Protein AF-A0A960T256-F1 (afdb_monomer_lite)

pLDDT: mean 81.36, std 14.69, range [34.12, 97.5]

Secondary structure (DSSP, 8-state):
---EEEEEEE-SS--SS---EEEEEEETTEEEEEEE-TT-SSPEEEEEE---GGG-TTS---EEEEEETTTTEEEEEETTEEEEEEE--SSSPP---EEEEEE-PPTT--------------THHHHHHH-----TTSEEEEETT--EEEEEEEEEEE-SSSEEEEEEETT-SSPEEEEGGGEEEEEPPPPTT--S------EEEEETTS-EEEESEEEEETTEEEEEETTTEEEEEEGGGEEEEEE---TT-S-------

Radius of gyration: 23.96 Å; chains: 1; bounding box: 62×39×72 Å

Structure (mmCIF, N/CA/C/O backbone):
data_AF-A0A960T256-F1
#
_entry.id   AF-A0A960T256-F1
#
loop_
_atom_site.group_PDB
_atom_site.id
_atom_site.type_symbol
_atom_site.label_atom_id
_atom_site.label_alt_id
_atom_site.label_comp_id
_atom_site.label_asym_id
_atom_site.label_entity_id
_atom_site.label_seq_id
_atom_site.pdbx_PDB_ins_code
_atom_site.Cartn_x
_atom_site.Cartn_y
_atom_site.Cartn_z
_atom_site.occupancy
_atom_site.B_iso_or_equiv
_atom_site.auth_seq_id
_atom_site.auth_comp_id
_atom_site.auth_asym_id
_atom_site.auth_atom_id
_atom_site.pdbx_PDB_model_num
ATOM 1 N N . LEU A 1 1 ? 27.277 0.380 -6.406 1.00 75.00 1 LEU A N 1
ATOM 2 C CA . LEU A 1 1 ? 26.051 1.207 -6.528 1.00 75.00 1 LEU A CA 1
ATOM 3 C C . LEU A 1 1 ? 24.930 0.303 -6.996 1.00 75.00 1 LEU A C 1
ATOM 5 O O . LEU A 1 1 ? 25.234 -0.585 -7.793 1.00 75.00 1 LEU A O 1
ATOM 9 N N . PRO A 1 2 ? 23.705 0.482 -6.487 1.00 81.69 2 PRO A N 1
ATOM 10 C CA . PRO A 1 2 ? 22.619 -0.409 -6.829 1.00 81.69 2 PRO A CA 1
ATOM 11 C C . PRO A 1 2 ? 22.271 -0.291 -8.310 1.00 81.69 2 PRO A C 1
ATOM 13 O O . PRO A 1 2 ? 22.443 0.759 -8.935 1.00 81.69 2 PRO A O 1
ATOM 16 N N . ASN A 1 3 ? 21.822 -1.407 -8.856 1.00 89.06 3 ASN A N 1
ATOM 17 C CA . ASN A 1 3 ? 21.181 -1.493 -10.154 1.00 89.06 3 ASN A CA 1
ATOM 18 C C . ASN A 1 3 ? 20.236 -2.682 -10.061 1.00 89.06 3 ASN A C 1
ATOM 20 O O . ASN A 1 3 ? 20.647 -3.835 -10.244 1.00 89.06 3 ASN A O 1
ATOM 24 N N . VAL A 1 4 ? 19.014 -2.376 -9.647 1.00 92.12 4 VAL A N 1
ATOM 25 C CA . VAL A 1 4 ? 17.950 -3.344 -9.407 1.00 92.12 4 VAL A CA 1
ATOM 26 C C . VAL A 1 4 ? 16.793 -3.012 -10.327 1.00 92.12 4 VAL A C 1
ATOM 28 O O . VAL A 1 4 ? 16.424 -1.846 -10.494 1.00 92.12 4 VAL A O 1
ATOM 31 N N . ARG A 1 5 ? 16.218 -4.055 -10.911 1.00 94.12 5 ARG A N 1
ATOM 32 C CA . ARG A 1 5 ? 14.967 -4.007 -11.652 1.00 94.12 5 ARG A CA 1
ATOM 33 C C . ARG A 1 5 ? 14.013 -5.032 -11.071 1.00 94.12 5 ARG A C 1
ATOM 35 O O . ARG A 1 5 ? 14.374 -6.192 -10.880 1.00 94.12 5 ARG A O 1
ATOM 42 N N . VAL A 1 6 ? 12.800 -4.584 -10.794 1.00 95.25 6 VAL A N 1
ATOM 43 C CA . VAL A 1 6 ? 11.707 -5.403 -10.289 1.00 95.25 6 VAL A CA 1
ATOM 44 C C . VAL A 1 6 ? 10.568 -5.287 -11.284 1.00 95.25 6 VAL A C 1
ATOM 46 O O . VAL A 1 6 ? 9.944 -4.231 -11.387 1.00 95.25 6 VAL A O 1
ATOM 49 N N . TRP A 1 7 ? 10.290 -6.361 -12.014 1.00 94.44 7 TRP A N 1
ATOM 50 C CA . TRP A 1 7 ? 9.047 -6.461 -12.769 1.00 94.44 7 TRP A CA 1
ATOM 51 C C . TRP A 1 7 ? 7.978 -7.091 -11.902 1.00 94.44 7 TRP A C 1
ATOM 53 O O . TRP A 1 7 ? 8.239 -8.082 -11.223 1.00 94.44 7 TRP A O 1
ATOM 63 N N . PHE A 1 8 ? 6.773 -6.546 -11.955 1.00 94.88 8 PHE A N 1
ATOM 64 C CA . PHE A 1 8 ? 5.628 -7.056 -11.214 1.00 94.88 8 PHE A CA 1
ATOM 65 C C . PHE A 1 8 ? 4.359 -6.963 -12.054 1.00 94.88 8 PHE A C 1
ATOM 67 O O . PHE A 1 8 ? 4.305 -6.261 -13.067 1.00 94.88 8 PHE A O 1
ATOM 74 N N . ALA A 1 9 ? 3.358 -7.740 -11.642 1.00 93.19 9 ALA A N 1
ATOM 75 C CA . ALA A 1 9 ? 2.198 -8.067 -12.461 1.00 93.19 9 ALA A CA 1
ATOM 76 C C . ALA A 1 9 ? 2.572 -8.683 -13.829 1.00 93.19 9 ALA A C 1
ATOM 78 O O . ALA A 1 9 ? 1.847 -8.518 -14.806 1.00 93.19 9 ALA A O 1
ATOM 79 N N . ASP A 1 10 ? 3.700 -9.403 -13.899 1.00 89.56 10 ASP A N 1
ATOM 80 C CA . ASP A 1 10 ? 4.191 -10.030 -15.129 1.00 89.56 10 ASP A CA 1
ATOM 81 C C . ASP A 1 10 ? 3.465 -11.357 -15.410 1.00 89.56 10 ASP A C 1
ATOM 83 O O . ASP A 1 10 ? 2.946 -12.031 -14.510 1.00 89.56 10 ASP A O 1
ATOM 87 N N . SER A 1 11 ? 3.426 -11.743 -16.681 1.00 82.50 11 SER A N 1
ATOM 88 C CA . SER A 1 11 ? 2.915 -13.032 -17.137 1.00 82.50 11 SER A CA 1
ATOM 89 C C . SER A 1 11 ? 3.986 -14.125 -17.027 1.00 82.50 11 SER A C 1
ATOM 91 O O . SER A 1 11 ? 5.194 -13.885 -17.140 1.00 82.50 11 SER A O 1
ATOM 93 N N . ARG A 1 12 ? 3.537 -15.364 -16.791 1.00 72.75 12 ARG A N 1
ATOM 94 C CA . ARG A 1 12 ? 4.418 -16.536 -16.658 1.00 72.75 12 ARG A CA 1
ATOM 95 C C . ARG A 1 12 ? 4.973 -17.012 -18.003 1.00 72.75 12 ARG A C 1
ATOM 97 O O . ARG A 1 12 ? 6.030 -17.639 -18.026 1.00 72.75 12 ARG A O 1
ATOM 104 N N . ASP A 1 13 ? 4.295 -16.690 -19.101 1.00 67.44 13 ASP A N 1
ATOM 105 C CA . ASP A 1 13 ? 4.634 -17.196 -20.426 1.00 67.44 13 ASP A CA 1
ATOM 106 C C . ASP A 1 13 ? 5.892 -16.512 -20.978 1.00 67.44 13 ASP A C 1
ATOM 108 O O . ASP A 1 13 ? 6.046 -15.291 -20.965 1.00 67.44 13 ASP A O 1
ATOM 112 N N . GLY A 1 14 ? 6.865 -17.325 -21.387 1.00 51.66 14 GLY A N 1
ATOM 113 C CA . GLY A 1 14 ? 8.203 -16.921 -21.817 1.00 51.66 14 GLY A CA 1
ATOM 114 C C . GLY A 1 14 ? 8.267 -16.496 -23.286 1.00 51.66 14 GLY A C 1
ATOM 115 O O . GLY A 1 14 ? 8.716 -17.283 -24.107 1.00 51.66 14 GLY A O 1
ATOM 116 N N . GLY A 1 15 ? 7.845 -15.275 -23.622 1.00 55.09 15 GLY A N 1
ATOM 117 C CA . GLY A 1 15 ? 8.163 -14.603 -24.896 1.00 55.09 15 GLY A CA 1
ATOM 118 C C . GLY A 1 15 ? 8.727 -13.196 -24.657 1.00 55.09 15 GLY A C 1
ATOM 119 O O . GLY A 1 15 ? 8.355 -12.568 -23.662 1.00 55.09 15 GLY A O 1
ATOM 120 N N . ASP A 1 16 ? 9.656 -12.738 -25.501 1.00 55.38 16 ASP A N 1
ATOM 121 C CA . ASP A 1 16 ? 10.608 -11.658 -25.168 1.00 55.38 16 ASP A CA 1
ATOM 122 C C . ASP A 1 16 ? 10.202 -10.229 -25.583 1.00 55.38 16 ASP A C 1
ATOM 124 O O . ASP A 1 16 ? 10.841 -9.287 -25.145 1.00 55.38 16 ASP A O 1
ATOM 128 N N . GLU A 1 17 ? 9.150 -9.988 -26.375 1.00 57.88 17 GLU A N 1
ATOM 129 C CA . GLU A 1 17 ? 9.054 -8.658 -27.029 1.00 57.88 17 GLU A CA 1
ATOM 130 C C . GLU A 1 17 ? 7.795 -7.826 -26.764 1.00 57.88 17 GLU A C 1
ATOM 132 O O . GLU A 1 17 ? 7.725 -6.675 -27.192 1.00 57.88 17 GLU A O 1
ATOM 137 N N . SER A 1 18 ? 6.821 -8.319 -25.998 1.00 65.38 18 SER A N 1
ATOM 138 C CA . SER A 1 18 ? 5.697 -7.468 -25.591 1.00 65.38 18 SER A CA 1
ATOM 139 C C . SER A 1 18 ? 4.892 -8.067 -24.455 1.00 65.38 18 SER A C 1
ATOM 141 O O . SER A 1 18 ? 4.282 -9.124 -24.606 1.00 65.38 18 SER A O 1
ATOM 143 N N . ARG A 1 19 ? 4.906 -7.406 -23.296 1.00 80.75 19 ARG A N 1
ATOM 144 C CA . ARG A 1 19 ? 4.188 -7.858 -22.103 1.00 80.75 19 ARG A CA 1
ATOM 145 C C . ARG A 1 19 ? 3.550 -6.688 -21.404 1.00 80.75 19 ARG A C 1
ATOM 147 O O . ARG A 1 19 ? 4.176 -5.644 -21.280 1.00 80.75 19 ARG A O 1
ATOM 154 N N . ASP A 1 20 ? 2.358 -6.919 -20.877 1.00 89.62 20 ASP A N 1
ATOM 155 C CA . ASP A 1 20 ? 1.730 -6.003 -19.945 1.00 89.62 20 ASP A CA 1
ATOM 156 C C . ASP A 1 20 ? 2.232 -6.270 -18.533 1.00 89.62 20 ASP A C 1
ATOM 158 O O . ASP A 1 20 ? 1.900 -7.290 -17.929 1.00 89.62 20 ASP A O 1
ATOM 162 N N . ARG A 1 21 ? 3.080 -5.368 -18.037 1.00 93.62 21 ARG A N 1
ATOM 163 C CA . ARG A 1 21 ? 3.678 -5.430 -16.701 1.00 93.62 21 ARG A CA 1
ATOM 164 C C . ARG A 1 21 ? 4.173 -4.060 -16.256 1.00 93.62 21 ARG A C 1
ATOM 166 O O . ARG A 1 21 ? 4.305 -3.131 -17.056 1.00 93.62 21 ARG A O 1
ATOM 173 N N . TYR A 1 22 ? 4.509 -3.964 -14.981 1.00 96.00 22 TYR A N 1
ATOM 174 C CA . TYR A 1 22 ? 5.195 -2.806 -14.430 1.00 96.00 22 TYR A CA 1
ATOM 175 C C . TYR A 1 22 ? 6.667 -3.110 -14.195 1.00 96.00 22 TYR A C 1
ATOM 177 O O . TYR A 1 22 ? 7.045 -4.265 -13.994 1.00 96.00 22 TYR A O 1
ATOM 185 N N . LEU A 1 23 ? 7.484 -2.062 -14.197 1.00 95.50 23 LEU A N 1
ATOM 186 C CA . LEU A 1 23 ? 8.903 -2.110 -13.877 1.00 95.50 23 LEU A CA 1
ATOM 187 C C . LEU A 1 23 ? 9.230 -1.013 -12.867 1.00 95.50 23 LEU A C 1
ATOM 189 O O . LEU A 1 23 ? 9.102 0.167 -13.184 1.00 95.50 23 LEU A O 1
ATOM 193 N N . LEU A 1 24 ? 9.719 -1.402 -11.693 1.00 97.12 24 LEU A N 1
ATOM 194 C CA . LEU A 1 24 ? 10.438 -0.511 -10.791 1.00 97.12 24 LEU A CA 1
ATOM 195 C C . LEU A 1 24 ? 11.943 -0.674 -11.026 1.00 97.12 24 LEU A C 1
ATOM 197 O O . LEU A 1 24 ? 12.487 -1.770 -10.888 1.00 97.12 24 LEU A O 1
ATOM 201 N N . GLN A 1 25 ? 12.625 0.411 -11.370 1.00 95.69 25 GLN A N 1
ATOM 202 C CA . GLN A 1 25 ? 14.073 0.446 -11.544 1.00 95.69 25 GLN A CA 1
ATOM 203 C C . GLN A 1 25 ? 14.697 1.364 -10.497 1.00 95.69 25 GLN A C 1
ATOM 205 O O . GLN A 1 25 ? 14.271 2.504 -10.351 1.00 95.69 25 GLN A O 1
ATOM 210 N N . PHE A 1 26 ? 15.750 0.897 -9.828 1.00 94.62 26 PHE A N 1
ATOM 211 C CA . PHE A 1 26 ? 16.530 1.697 -8.887 1.00 94.62 26 PHE A CA 1
ATOM 212 C C . PHE A 1 26 ? 18.018 1.613 -9.215 1.00 94.62 26 PHE A C 1
ATOM 214 O O . PHE A 1 26 ? 18.605 0.527 -9.268 1.00 94.62 26 PHE A O 1
ATOM 221 N N . ASN A 1 27 ? 18.632 2.766 -9.478 1.00 92.38 27 ASN A N 1
ATOM 222 C CA . ASN A 1 27 ? 20.043 2.858 -9.828 1.00 92.38 27 ASN A CA 1
ATOM 223 C C . ASN A 1 27 ? 20.664 4.195 -9.382 1.00 92.38 27 ASN A C 1
ATOM 225 O O . ASN A 1 27 ? 20.080 4.949 -8.611 1.00 92.38 27 ASN A O 1
ATOM 229 N N . ARG A 1 28 ? 21.876 4.505 -9.863 1.00 90.38 28 ARG A N 1
ATOM 230 C CA . ARG A 1 28 ? 22.587 5.754 -9.531 1.00 90.38 28 ARG A CA 1
ATOM 231 C C . ARG A 1 28 ? 21.791 7.030 -9.849 1.00 90.38 28 ARG A C 1
ATOM 233 O O . ARG A 1 28 ? 21.998 8.026 -9.170 1.00 90.38 28 ARG A O 1
ATOM 240 N N . ALA A 1 29 ? 20.954 7.017 -10.884 1.00 91.19 29 ALA A N 1
ATOM 241 C CA . ALA A 1 29 ? 20.176 8.175 -11.319 1.00 91.19 29 ALA A CA 1
ATOM 242 C C . ALA A 1 29 ? 18.903 8.398 -10.490 1.00 91.19 29 ALA A C 1
ATOM 244 O O . ALA A 1 29 ? 18.307 9.463 -10.592 1.00 91.19 29 ALA A O 1
ATOM 245 N N . GLY A 1 30 ? 18.497 7.421 -9.681 1.00 93.75 30 GLY A N 1
ATOM 246 C CA . GLY A 1 30 ? 17.293 7.505 -8.873 1.00 93.75 30 GLY A CA 1
ATOM 247 C C . GLY A 1 30 ? 16.415 6.270 -9.013 1.00 93.75 30 GLY A C 1
ATOM 248 O O . GLY A 1 30 ? 16.891 5.184 -9.374 1.00 93.75 30 GLY A O 1
ATOM 249 N N . MET A 1 31 ? 15.125 6.461 -8.747 1.00 95.88 31 MET A N 1
ATOM 250 C CA . MET A 1 31 ? 14.103 5.430 -8.857 1.00 95.88 31 MET A CA 1
ATOM 251 C C . MET A 1 31 ? 13.075 5.807 -9.922 1.00 95.88 31 MET A C 1
ATOM 253 O O . MET A 1 31 ? 12.675 6.962 -10.039 1.00 95.88 31 MET A O 1
ATOM 257 N N . GLU A 1 32 ? 12.646 4.831 -10.711 1.00 97.12 32 GLU A N 1
ATOM 258 C CA . GLU A 1 32 ? 11.700 5.043 -11.800 1.00 97.12 32 GLU A CA 1
ATOM 259 C C . GLU A 1 32 ? 10.694 3.896 -11.860 1.00 97.12 32 GLU A C 1
ATOM 261 O O . GLU A 1 32 ? 11.082 2.726 -11.855 1.00 97.12 32 GLU A O 1
ATOM 266 N N . LEU A 1 33 ? 9.410 4.237 -11.940 1.00 97.50 33 LEU A N 1
ATOM 267 C CA . LEU A 1 33 ? 8.310 3.309 -12.159 1.00 97.50 33 LEU A CA 1
ATOM 268 C C . LEU A 1 33 ? 7.815 3.454 -13.598 1.00 97.50 33 LEU A C 1
ATOM 270 O O . LEU A 1 33 ? 7.531 4.562 -14.054 1.00 97.50 33 LEU A O 1
ATOM 274 N N . LYS A 1 34 ? 7.699 2.335 -14.313 1.00 96.00 34 LYS A N 1
ATOM 275 C CA . LYS A 1 34 ? 7.304 2.288 -15.724 1.00 96.00 34 LYS A CA 1
ATOM 276 C C . LYS A 1 34 ? 6.216 1.265 -15.978 1.00 96.00 34 LYS A C 1
ATOM 278 O O . LYS A 1 34 ? 6.151 0.231 -15.315 1.00 96.00 34 LYS A O 1
ATOM 283 N N . ARG A 1 35 ? 5.443 1.528 -17.023 1.00 94.38 35 ARG A N 1
ATOM 284 C CA . ARG A 1 35 ? 4.512 0.611 -17.666 1.00 94.38 35 ARG A CA 1
ATOM 285 C C . ARG A 1 35 ? 5.133 0.079 -18.951 1.00 94.38 35 ARG A C 1
ATOM 287 O O . ARG A 1 35 ? 5.396 0.843 -19.874 1.00 94.38 35 ARG A O 1
ATOM 294 N N . GLU A 1 36 ? 5.356 -1.225 -19.032 1.00 92.00 36 GLU A N 1
ATOM 295 C CA . GLU A 1 36 ? 5.668 -1.904 -20.295 1.00 92.00 36 GLU A CA 1
ATOM 296 C C . GLU A 1 36 ? 4.378 -2.506 -20.819 1.00 92.00 36 GLU A C 1
ATOM 298 O O . GLU A 1 36 ? 3.720 -3.182 -20.038 1.00 92.00 36 GLU A O 1
ATOM 303 N N . SER A 1 37 ? 4.002 -2.249 -22.074 1.00 87.25 37 SER A N 1
ATOM 304 C CA . SER A 1 37 ? 2.759 -2.746 -22.677 1.00 87.25 37 SER A CA 1
ATOM 305 C C . SER A 1 37 ? 3.037 -3.586 -23.912 1.00 87.25 37 SER A C 1
ATOM 307 O O . SER A 1 37 ? 4.016 -3.350 -24.618 1.00 87.25 37 SER A O 1
ATOM 309 N N . SER A 1 38 ? 2.149 -4.546 -24.170 1.00 80.75 38 SER A N 1
ATOM 310 C CA . SER A 1 38 ? 2.217 -5.408 -25.345 1.00 80.75 38 SER A CA 1
ATOM 311 C C . SER A 1 38 ? 1.871 -4.709 -26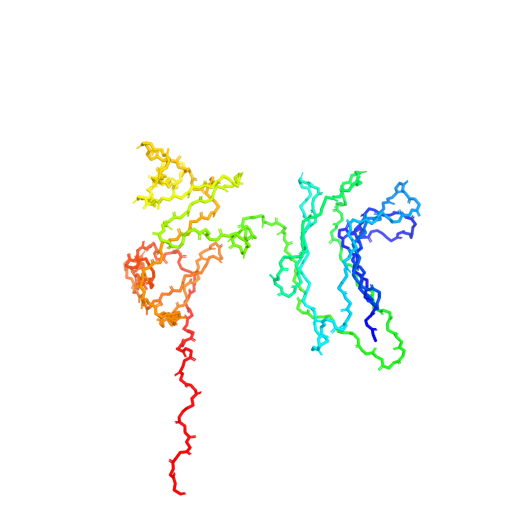.672 1.00 80.75 38 SER A C 1
ATOM 313 O O . SER A 1 38 ? 2.184 -5.217 -27.747 1.00 80.75 38 SER A O 1
ATOM 315 N N . GLU A 1 39 ? 1.247 -3.531 -26.618 1.00 74.69 39 GLU A N 1
ATOM 316 C CA . GLU A 1 39 ? 0.846 -2.764 -27.807 1.00 74.69 39 GLU A CA 1
ATOM 317 C C . GLU A 1 39 ? 1.804 -1.595 -28.115 1.00 74.69 39 GLU A C 1
ATOM 319 O O . GLU A 1 39 ? 1.668 -0.910 -29.132 1.00 74.69 39 GLU A O 1
ATOM 324 N N . GLY A 1 40 ? 2.802 -1.361 -27.254 1.00 68.00 40 GLY A N 1
ATOM 325 C CA . GLY A 1 40 ? 3.713 -0.217 -27.317 1.00 68.00 40 GLY A CA 1
ATOM 326 C C . GLY A 1 40 ? 5.171 -0.607 -27.561 1.00 68.00 40 GLY A C 1
ATOM 327 O O . GLY A 1 40 ? 5.658 -1.620 -27.075 1.00 68.00 40 GLY A O 1
ATOM 328 N N . ARG A 1 41 ? 5.917 0.240 -28.284 1.00 67.50 41 ARG A N 1
ATOM 329 C CA . ARG A 1 41 ? 7.358 0.018 -28.537 1.00 67.50 41 ARG A CA 1
ATOM 330 C C . ARG A 1 41 ? 8.269 0.411 -27.376 1.00 67.50 41 ARG A C 1
ATOM 332 O O . ARG A 1 41 ? 9.418 -0.023 -27.341 1.00 67.50 41 ARG A O 1
ATOM 339 N N . HIS A 1 42 ? 7.800 1.265 -26.468 1.00 81.19 42 HIS A N 1
ATOM 340 C CA . HIS A 1 42 ? 8.620 1.817 -25.394 1.00 81.19 42 HIS A CA 1
ATOM 341 C C . HIS A 1 42 ? 7.881 1.785 -24.056 1.00 81.19 42 HIS A C 1
ATOM 343 O O . HIS A 1 42 ? 6.680 2.060 -24.030 1.00 81.19 42 HIS A O 1
ATOM 349 N N . PRO A 1 43 ? 8.590 1.500 -22.948 1.00 88.38 43 PRO A N 1
ATOM 350 C CA . PRO A 1 43 ? 8.026 1.645 -21.616 1.00 88.38 43 PRO A CA 1
ATOM 351 C C . PRO A 1 43 ? 7.582 3.093 -21.364 1.00 88.38 43 PRO A C 1
ATOM 353 O O . PRO A 1 43 ? 8.346 4.028 -21.612 1.00 88.38 43 PRO A O 1
ATOM 356 N N . VAL A 1 44 ? 6.372 3.272 -20.844 1.00 92.12 44 VAL A N 1
ATOM 357 C CA . VAL A 1 44 ? 5.809 4.573 -20.467 1.00 92.12 44 VAL A CA 1
ATOM 358 C C . VAL A 1 44 ? 6.187 4.870 -19.013 1.00 92.12 44 VAL A C 1
ATOM 360 O O . VAL A 1 44 ? 5.938 4.026 -18.151 1.00 92.12 44 VAL A O 1
ATOM 363 N N . PRO A 1 45 ? 6.801 6.023 -18.694 1.00 93.94 45 PRO A N 1
ATOM 364 C CA . PRO A 1 45 ? 7.080 6.385 -17.309 1.00 93.94 45 PRO A CA 1
ATOM 365 C C . PRO A 1 45 ? 5.772 6.690 -16.570 1.00 93.94 45 PRO A C 1
ATOM 367 O O . PRO A 1 45 ? 4.959 7.480 -17.040 1.00 93.94 45 PRO A O 1
ATOM 370 N N . ILE A 1 46 ? 5.591 6.068 -15.407 1.00 96.12 46 ILE A N 1
ATOM 371 C CA . ILE A 1 46 ? 4.507 6.360 -14.460 1.00 96.12 46 ILE A CA 1
ATOM 372 C C . ILE A 1 46 ? 5.007 7.354 -13.406 1.00 96.12 46 ILE A C 1
ATOM 374 O O . ILE A 1 46 ? 4.323 8.321 -13.085 1.00 96.12 46 ILE A O 1
ATOM 378 N N . ALA A 1 47 ? 6.218 7.137 -12.884 1.00 95.31 47 ALA A N 1
ATOM 379 C CA . ALA A 1 47 ? 6.835 8.024 -11.906 1.00 95.31 47 ALA A CA 1
ATOM 380 C C . ALA A 1 47 ? 8.356 8.055 -12.069 1.00 95.31 47 ALA A C 1
ATOM 382 O O . ALA A 1 47 ? 8.988 7.024 -12.301 1.00 95.31 47 ALA A O 1
ATOM 383 N N . VAL A 1 48 ? 8.943 9.238 -11.893 1.00 95.06 48 VAL A N 1
ATOM 384 C CA . VAL A 1 48 ? 10.392 9.438 -11.786 1.00 95.06 48 VAL A CA 1
ATOM 385 C C . VAL A 1 48 ? 10.648 10.100 -10.443 1.00 95.06 48 VAL A C 1
ATOM 387 O O . VAL A 1 48 ? 10.164 11.201 -10.186 1.00 95.06 48 VAL A O 1
ATOM 390 N N . LEU A 1 49 ? 11.385 9.418 -9.579 1.00 91.75 49 LEU A N 1
ATOM 391 C CA . LEU A 1 49 ? 11.597 9.820 -8.201 1.00 91.75 49 LEU A CA 1
ATOM 392 C C . LEU A 1 49 ? 13.070 10.153 -8.003 1.00 91.75 49 LEU A C 1
ATOM 394 O O . LEU A 1 49 ? 13.957 9.338 -8.285 1.00 91.75 49 LEU A O 1
ATOM 398 N N . ASN A 1 50 ? 13.331 11.337 -7.448 1.00 90.94 50 ASN A N 1
ATOM 399 C CA . ASN A 1 50 ? 14.675 11.819 -7.115 1.00 90.94 50 ASN A CA 1
ATOM 400 C C . ASN A 1 50 ? 15.225 11.128 -5.851 1.00 90.94 50 ASN A C 1
ATOM 402 O O . ASN A 1 50 ? 15.739 11.770 -4.939 1.00 90.94 50 ASN A O 1
ATOM 406 N N . ARG A 1 51 ? 15.078 9.802 -5.780 1.00 90.06 51 ARG A N 1
ATOM 407 C CA . ARG A 1 51 ? 15.543 8.942 -4.697 1.00 90.06 51 ARG A CA 1
ATOM 408 C C . ARG A 1 51 ? 16.844 8.292 -5.115 1.00 90.06 51 ARG A C 1
ATOM 410 O O . ARG A 1 51 ? 16.827 7.223 -5.712 1.00 90.06 51 ARG A O 1
ATOM 417 N N . THR A 1 52 ? 17.966 8.961 -4.879 1.00 92.06 52 THR A N 1
ATOM 418 C CA . THR A 1 52 ? 19.295 8.451 -5.238 1.00 92.06 52 THR A CA 1
ATOM 419 C C . THR A 1 52 ? 19.890 7.590 -4.116 1.00 92.06 52 THR A C 1
ATOM 421 O O . THR A 1 52 ? 19.496 7.723 -2.956 1.00 92.06 52 THR A O 1
ATOM 424 N N . PRO A 1 53 ? 20.839 6.678 -4.415 1.00 89.75 53 PRO A N 1
ATOM 425 C CA . PRO A 1 53 ? 21.374 5.746 -3.416 1.00 89.75 53 PRO A CA 1
ATOM 426 C C . PRO A 1 53 ? 22.032 6.395 -2.192 1.00 89.75 53 PRO A C 1
ATOM 428 O O . PRO A 1 53 ? 22.086 5.780 -1.134 1.00 89.75 53 PRO A O 1
ATOM 431 N N . ASP A 1 54 ? 22.544 7.616 -2.325 1.00 88.12 54 ASP A N 1
ATOM 432 C CA . ASP A 1 54 ? 23.146 8.401 -1.243 1.00 88.12 54 ASP A CA 1
ATOM 433 C C . ASP A 1 54 ? 22.141 8.850 -0.172 1.00 88.12 54 ASP A C 1
ATOM 435 O O . ASP A 1 54 ? 22.550 9.108 0.958 1.00 88.12 54 ASP A O 1
ATOM 439 N N . LEU A 1 55 ? 20.840 8.848 -0.479 1.00 85.00 55 LEU A N 1
ATOM 440 C CA . LEU A 1 55 ? 19.783 9.099 0.505 1.00 85.00 55 LEU A CA 1
ATOM 441 C C . LEU A 1 55 ? 19.557 7.917 1.463 1.00 85.00 55 LEU A C 1
ATOM 443 O O . LEU A 1 55 ? 18.801 8.044 2.422 1.00 85.00 55 LEU A O 1
ATOM 447 N N . TYR A 1 56 ? 20.216 6.778 1.225 1.00 87.25 56 TYR A N 1
ATOM 448 C CA . TYR A 1 56 ? 20.093 5.556 2.019 1.00 87.25 56 TYR A CA 1
ATOM 449 C C . TYR A 1 56 ? 21.461 5.182 2.618 1.00 87.25 56 TYR A C 1
ATOM 451 O O . TYR A 1 56 ? 22.148 4.295 2.099 1.00 87.25 56 TYR A O 1
ATOM 459 N N . PRO A 1 57 ? 21.903 5.860 3.698 1.00 74.81 57 PRO A N 1
ATOM 460 C CA . PRO A 1 57 ? 23.267 5.745 4.229 1.00 74.81 57 PRO A CA 1
ATOM 461 C C . PRO A 1 57 ? 23.606 4.339 4.745 1.00 74.81 57 PRO A C 1
ATOM 463 O O . PRO A 1 57 ? 24.752 3.901 4.634 1.00 74.81 57 PRO A O 1
ATOM 466 N N . GLU A 1 58 ? 22.606 3.597 5.222 1.00 83.69 58 GLU A N 1
ATOM 467 C CA . GLU A 1 58 ? 22.737 2.197 5.649 1.00 83.69 58 GLU A CA 1
ATOM 468 C C . GLU A 1 58 ? 22.824 1.212 4.476 1.00 83.69 58 GLU A C 1
ATOM 470 O O . GLU A 1 58 ? 23.025 0.016 4.675 1.00 83.69 58 GLU A O 1
ATOM 475 N N . ARG A 1 59 ? 22.681 1.702 3.235 1.00 86.75 59 ARG A N 1
ATOM 476 C CA . ARG A 1 59 ? 22.610 0.890 2.008 1.00 86.75 59 ARG A CA 1
ATOM 477 C C . ARG A 1 59 ? 21.490 -0.150 2.052 1.00 86.75 59 ARG A C 1
ATOM 479 O O . ARG A 1 59 ? 21.564 -1.174 1.376 1.00 86.75 59 ARG A O 1
ATOM 486 N N . ARG A 1 60 ? 20.452 0.151 2.829 1.00 89.38 60 ARG A N 1
ATOM 487 C CA . ARG A 1 60 ? 19.226 -0.620 2.962 1.00 89.38 60 ARG A CA 1
ATOM 488 C C . ARG A 1 60 ? 18.059 0.234 2.495 1.00 89.38 60 ARG A C 1
ATOM 490 O O . ARG A 1 60 ? 18.010 1.433 2.759 1.00 89.38 60 ARG A O 1
ATOM 497 N N . LEU A 1 61 ? 17.150 -0.409 1.782 1.00 90.31 61 LEU A N 1
ATOM 498 C CA . LEU A 1 61 ? 15.921 0.186 1.300 1.00 90.31 61 LEU A CA 1
ATOM 499 C C . LEU A 1 61 ? 14.833 -0.877 1.389 1.00 90.31 61 LEU A C 1
ATOM 501 O O . LEU A 1 61 ? 14.960 -1.939 0.781 1.00 90.31 61 LEU A O 1
ATOM 505 N N . GLU A 1 62 ? 13.787 -0.580 2.142 1.00 92.75 62 GLU A N 1
ATOM 506 C CA . GLU A 1 62 ? 12.546 -1.337 2.102 1.00 92.75 62 GLU A CA 1
ATOM 507 C C . GLU A 1 62 ? 11.633 -0.721 1.043 1.00 92.75 62 GLU A C 1
ATOM 509 O O . GLU A 1 62 ? 11.487 0.501 0.970 1.00 92.75 62 GLU A O 1
ATOM 514 N N . VAL A 1 63 ? 11.047 -1.571 0.204 1.00 94.44 63 VAL A N 1
ATOM 515 C CA . VAL A 1 63 ? 10.133 -1.155 -0.858 1.00 94.44 63 VAL A CA 1
ATOM 516 C C . VAL A 1 63 ? 8.851 -1.946 -0.714 1.00 94.44 63 VAL A C 1
ATOM 518 O O . VAL A 1 63 ? 8.863 -3.172 -0.814 1.00 94.44 63 VAL A O 1
ATOM 521 N N . GLU A 1 64 ? 7.743 -1.238 -0.557 1.00 93.88 64 GLU A N 1
ATOM 522 C CA . GLU A 1 64 ? 6.413 -1.825 -0.590 1.00 93.88 64 GLU A CA 1
ATOM 523 C C . GLU A 1 64 ? 5.650 -1.248 -1.794 1.00 93.88 64 GLU A C 1
ATOM 525 O O . GLU A 1 64 ? 5.569 -0.037 -2.003 1.00 93.88 64 GLU A O 1
ATOM 530 N N . ILE A 1 65 ? 5.104 -2.141 -2.622 1.00 94.94 65 ILE A N 1
ATOM 531 C CA . ILE A 1 65 ? 4.371 -1.809 -3.848 1.00 94.94 65 ILE A CA 1
ATOM 532 C C . ILE A 1 65 ? 2.990 -2.447 -3.733 1.00 94.94 65 ILE A C 1
ATOM 534 O O . ILE A 1 65 ? 2.899 -3.649 -3.492 1.00 94.94 65 ILE A O 1
ATOM 538 N N . ALA A 1 66 ? 1.917 -1.679 -3.936 1.00 92.44 66 ALA A N 1
ATOM 539 C CA . ALA A 1 66 ? 0.617 -2.279 -4.241 1.00 92.44 66 ALA A CA 1
ATOM 540 C C . ALA A 1 66 ? 0.068 -1.808 -5.570 1.00 92.44 66 ALA A C 1
ATOM 542 O O . ALA A 1 66 ? 0.226 -0.651 -5.950 1.00 92.44 66 ALA A O 1
ATOM 543 N N . VAL A 1 67 ? -0.639 -2.724 -6.218 1.00 93.50 67 VAL A N 1
ATOM 544 C CA . VAL A 1 67 ? -1.357 -2.486 -7.460 1.00 93.50 67 VAL A CA 1
ATOM 545 C C . VAL A 1 67 ? -2.842 -2.639 -7.180 1.00 93.50 67 VAL A C 1
ATOM 547 O O . VAL A 1 67 ? -3.309 -3.749 -6.913 1.00 93.50 67 VAL A O 1
ATOM 550 N N . ASP A 1 68 ? -3.577 -1.539 -7.292 1.00 91.81 68 ASP A N 1
ATOM 551 C CA . ASP A 1 68 ? -5.029 -1.564 -7.348 1.00 91.81 68 ASP A CA 1
ATOM 552 C C . ASP A 1 68 ? -5.479 -1.628 -8.808 1.00 91.81 68 ASP A C 1
ATOM 554 O O . ASP A 1 68 ? -5.464 -0.647 -9.555 1.00 91.81 68 ASP A O 1
ATOM 558 N N . ARG A 1 69 ? -5.912 -2.818 -9.223 1.00 89.94 69 ARG A N 1
ATOM 559 C CA . ARG A 1 69 ? -6.413 -3.048 -10.581 1.00 89.94 69 ARG A CA 1
ATOM 560 C C . ARG A 1 69 ? -7.811 -2.488 -10.818 1.00 89.94 69 ARG A C 1
ATOM 562 O O . ARG A 1 69 ? -8.183 -2.323 -11.973 1.00 89.94 69 ARG A O 1
ATOM 569 N N . LYS A 1 70 ? -8.595 -2.243 -9.763 1.00 88.19 70 LYS A N 1
ATOM 570 C CA . LYS A 1 70 ? -9.952 -1.699 -9.895 1.00 88.19 70 LYS A CA 1
ATOM 571 C C . LYS A 1 70 ? -9.892 -0.221 -10.253 1.00 88.19 70 LYS A C 1
ATOM 573 O O . LYS A 1 70 ? -10.620 0.219 -11.135 1.00 88.19 70 LYS A O 1
ATOM 578 N N . THR A 1 71 ? -8.998 0.518 -9.597 1.00 86.19 71 THR A N 1
ATOM 579 C CA . THR A 1 71 ? -8.808 1.957 -9.828 1.00 86.19 71 THR A CA 1
ATOM 580 C C . THR A 1 71 ? -7.649 2.278 -10.773 1.00 86.19 71 THR A C 1
ATOM 582 O O . THR A 1 71 ? -7.445 3.442 -11.099 1.00 86.19 71 THR A O 1
ATOM 585 N N . SER A 1 72 ? -6.926 1.263 -11.263 1.00 91.75 72 SER A N 1
ATOM 586 C CA . SER A 1 72 ? -5.751 1.411 -12.140 1.00 91.75 72 SER A CA 1
ATOM 587 C C . SER A 1 72 ? -4.654 2.273 -11.508 1.00 91.75 72 SER A C 1
ATOM 589 O O . SER A 1 72 ? -4.108 3.173 -12.144 1.00 91.75 72 SER A O 1
ATOM 591 N N . ARG A 1 73 ? -4.339 2.016 -10.233 1.00 93.00 73 ARG A N 1
ATOM 592 C CA . ARG A 1 73 ? -3.358 2.787 -9.457 1.00 93.00 73 ARG A CA 1
ATOM 593 C C . ARG A 1 73 ? -2.248 1.914 -8.887 1.00 93.00 73 ARG A C 1
ATOM 595 O O . ARG A 1 73 ? -2.459 0.759 -8.519 1.00 93.00 73 ARG A O 1
ATOM 602 N N . ILE A 1 74 ? -1.057 2.495 -8.781 1.00 95.31 74 ILE A N 1
ATOM 603 C CA . ILE A 1 74 ? 0.097 1.921 -8.097 1.00 95.31 74 ILE A CA 1
ATOM 604 C C . ILE A 1 74 ? 0.445 2.805 -6.910 1.00 95.31 74 ILE A C 1
ATOM 606 O O . ILE A 1 74 ? 0.688 4.000 -7.056 1.00 95.31 74 ILE A O 1
ATOM 610 N N . HIS A 1 75 ? 0.521 2.196 -5.739 1.00 92.69 75 HIS A N 1
ATOM 611 C CA . HIS A 1 75 ? 0.939 2.849 -4.511 1.00 92.69 75 HIS A CA 1
ATOM 612 C C . HIS A 1 75 ? 2.344 2.378 -4.152 1.00 92.69 75 HIS A C 1
ATOM 614 O O . HIS A 1 75 ? 2.586 1.166 -4.084 1.00 92.69 75 HIS A O 1
ATOM 620 N N . LEU A 1 76 ? 3.245 3.322 -3.897 1.00 93.62 76 LEU A N 1
ATOM 621 C CA . LEU A 1 76 ? 4.636 3.050 -3.554 1.00 93.62 76 LEU A CA 1
ATOM 622 C C . LEU A 1 76 ? 4.954 3.596 -2.166 1.00 93.62 76 LEU A C 1
ATOM 624 O O . LEU A 1 76 ? 4.648 4.749 -1.865 1.00 93.62 76 LEU A O 1
ATOM 628 N N . PHE A 1 77 ? 5.617 2.773 -1.364 1.00 91.50 77 PHE A N 1
ATOM 629 C CA . PHE A 1 77 ? 6.140 3.138 -0.057 1.00 91.50 7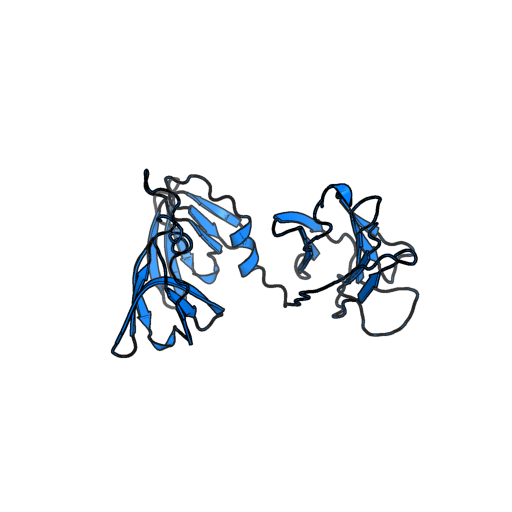7 PHE A CA 1
ATOM 630 C C . PHE A 1 77 ? 7.618 2.779 0.006 1.00 91.50 77 PHE A C 1
ATOM 632 O O . PHE A 1 77 ? 8.034 1.726 -0.491 1.00 91.50 77 PHE A O 1
ATOM 639 N N . LEU A 1 78 ? 8.404 3.654 0.624 1.00 89.06 78 LEU A N 1
ATOM 640 C CA . LEU A 1 78 ? 9.837 3.479 0.822 1.00 89.06 78 LEU A CA 1
ATOM 641 C C . LEU A 1 78 ? 10.125 3.589 2.318 1.00 89.06 78 LEU A C 1
ATOM 643 O O . LEU A 1 78 ? 9.805 4.604 2.927 1.00 89.06 78 LEU A O 1
ATOM 647 N N . ASN A 1 79 ? 10.734 2.558 2.911 1.00 86.81 79 ASN A N 1
ATOM 648 C CA . ASN A 1 79 ? 10.988 2.488 4.359 1.00 86.81 79 ASN A CA 1
ATOM 649 C C . ASN A 1 79 ? 9.727 2.737 5.213 1.00 86.81 79 ASN A C 1
ATOM 651 O O . ASN A 1 79 ? 9.779 3.464 6.201 1.00 86.81 79 ASN A O 1
ATOM 655 N N . GLY A 1 80 ? 8.590 2.168 4.802 1.00 79.19 80 GLY A N 1
ATOM 656 C CA . GLY A 1 80 ? 7.297 2.323 5.476 1.00 79.19 80 GLY A CA 1
ATOM 657 C C . GLY A 1 80 ? 6.559 3.643 5.209 1.00 79.19 80 GLY A C 1
ATOM 658 O O . GLY A 1 80 ? 5.377 3.734 5.532 1.00 79.19 80 GLY A O 1
ATOM 659 N N . GLU A 1 81 ? 7.200 4.632 4.580 1.00 79.44 81 GLU A N 1
ATOM 660 C CA . GLU A 1 81 ? 6.608 5.947 4.302 1.00 79.44 81 GLU A CA 1
ATOM 661 C C . GLU A 1 81 ? 5.997 6.017 2.893 1.00 79.44 81 GLU A C 1
ATOM 663 O O . GLU A 1 81 ? 6.597 5.496 1.944 1.00 79.44 81 GLU A O 1
ATOM 668 N N . PRO A 1 82 ? 4.831 6.667 2.710 1.00 81.75 82 PRO A N 1
ATOM 669 C CA . PRO A 1 82 ? 4.208 6.811 1.401 1.00 81.75 82 PRO A CA 1
ATOM 670 C C . PRO A 1 82 ? 5.042 7.724 0.495 1.00 81.75 82 PRO A C 1
ATOM 672 O O . PRO A 1 82 ? 5.262 8.896 0.791 1.00 81.75 82 PRO A O 1
ATOM 675 N N . GLU A 1 83 ? 5.456 7.199 -0.656 1.00 88.38 83 GLU A N 1
ATOM 676 C CA . GLU A 1 83 ? 6.121 7.984 -1.700 1.00 88.38 83 GLU A CA 1
ATOM 677 C C . GLU A 1 83 ? 5.100 8.595 -2.665 1.00 88.38 83 GLU A C 1
ATOM 679 O O . GLU A 1 83 ? 5.287 9.702 -3.168 1.00 88.38 83 GLU A O 1
ATOM 684 N N . GLY A 1 84 ? 4.000 7.882 -2.921 1.00 84.00 84 GLY A N 1
ATOM 685 C CA . GLY A 1 84 ? 2.906 8.396 -3.730 1.00 84.00 84 GLY A CA 1
ATOM 686 C C . GLY A 1 84 ? 1.934 7.333 -4.224 1.00 84.00 84 GLY A C 1
ATOM 687 O O . GLY A 1 84 ? 2.150 6.125 -4.091 1.00 84.00 84 GLY A O 1
ATOM 688 N N . THR A 1 85 ? 0.858 7.831 -4.828 1.00 89.88 85 THR A N 1
ATOM 689 C CA . THR A 1 85 ? -0.131 7.049 -5.571 1.00 89.88 85 THR A CA 1
ATOM 690 C C . THR A 1 85 ? -0.120 7.523 -7.015 1.00 89.88 85 THR A C 1
ATOM 692 O O . THR A 1 85 ? -0.290 8.713 -7.274 1.00 89.88 85 THR A O 1
ATOM 695 N N . PHE A 1 86 ? 0.084 6.601 -7.948 1.00 93.50 86 PHE A N 1
ATOM 696 C CA . PHE A 1 86 ? 0.278 6.902 -9.360 1.00 93.50 86 PHE A CA 1
ATOM 697 C C . PHE A 1 86 ? -0.772 6.1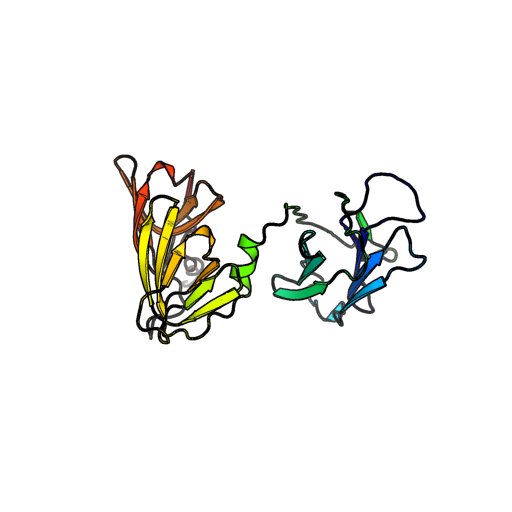91 -10.208 1.00 93.50 86 PHE A C 1
ATOM 699 O O . PHE A 1 86 ? -1.019 5.003 -10.019 1.00 93.50 86 PHE A O 1
ATOM 706 N N . GLU A 1 87 ? -1.383 6.908 -11.143 1.00 92.75 87 GLU A N 1
ATOM 707 C CA . GLU A 1 87 ? -2.321 6.342 -12.116 1.00 92.75 87 GLU A CA 1
ATOM 708 C C . GLU A 1 87 ? -1.557 5.597 -13.222 1.00 92.75 87 GLU A C 1
ATOM 710 O O . GLU A 1 87 ? -0.535 6.089 -13.705 1.00 92.75 87 GLU A O 1
ATOM 715 N N . ASP A 1 88 ? -2.030 4.412 -13.619 1.00 93.38 88 ASP A N 1
ATOM 716 C CA . ASP A 1 88 ? -1.545 3.716 -14.813 1.00 93.38 88 ASP A CA 1
ATOM 717 C C . ASP A 1 88 ? -2.192 4.338 -16.059 1.00 93.38 88 ASP A C 1
ATOM 719 O O . ASP A 1 88 ? -3.397 4.172 -16.265 1.00 93.38 88 ASP A O 1
ATOM 723 N N . PRO A 1 89 ? -1.422 5.024 -16.924 1.00 89.31 89 PRO A N 1
ATOM 724 C CA . PRO A 1 89 ? -1.984 5.698 -18.086 1.00 89.31 89 PRO A CA 1
ATOM 725 C C . PRO A 1 89 ? -2.319 4.739 -19.239 1.00 89.31 89 PRO A C 1
ATOM 727 O O . PRO A 1 89 ? -2.794 5.196 -20.279 1.00 89.31 89 PRO A O 1
ATOM 730 N N . VAL A 1 90 ? -2.029 3.434 -19.120 1.00 90.19 90 VAL A N 1
ATOM 731 C CA . VAL A 1 90 ? -2.183 2.464 -20.215 1.00 90.19 90 VAL A CA 1
ATOM 732 C C . VAL A 1 90 ? -3.205 1.386 -19.873 1.00 90.19 90 VAL A C 1
ATOM 734 O O . VAL A 1 90 ? -3.086 0.652 -18.895 1.00 90.19 90 VAL A O 1
ATOM 737 N N . THR A 1 91 ? -4.183 1.224 -20.759 1.00 86.44 91 THR A N 1
ATOM 738 C CA . THR A 1 91 ? -5.204 0.171 -20.699 1.00 86.44 91 THR A CA 1
ATOM 739 C C . THR A 1 91 ? -4.849 -0.960 -21.676 1.00 86.44 91 THR A C 1
ATOM 741 O O . THR A 1 91 ? -4.367 -0.656 -22.766 1.00 86.44 91 THR A O 1
ATOM 744 N N . PRO A 1 92 ? -5.103 -2.244 -21.351 1.00 88.19 92 PRO A N 1
ATOM 745 C CA . PRO A 1 92 ? -5.654 -2.774 -20.096 1.00 88.19 92 PRO A CA 1
ATOM 746 C C . PRO A 1 92 ? -4.628 -2.823 -18.958 1.00 88.19 92 PRO A C 1
ATOM 748 O O . PRO A 1 92 ? -3.432 -2.896 -19.205 1.00 88.19 92 PRO A O 1
ATOM 751 N N . VAL A 1 93 ? -5.081 -2.839 -17.703 1.00 91.19 93 VAL A N 1
ATOM 752 C CA . VAL A 1 93 ? -4.188 -2.994 -16.539 1.00 91.19 93 VAL A CA 1
ATOM 753 C C . VAL A 1 93 ? -3.527 -4.387 -16.550 1.00 91.19 93 VAL A C 1
ATOM 755 O O . VAL A 1 93 ? -4.224 -5.381 -16.777 1.00 91.19 93 VAL A O 1
ATOM 758 N N . PRO A 1 94 ? -2.216 -4.513 -16.258 1.00 92.06 94 PRO A N 1
ATOM 759 C CA . PRO A 1 94 ? -1.525 -5.794 -16.141 1.00 92.06 94 PRO A CA 1
ATOM 760 C C . PRO A 1 94 ? -2.204 -6.779 -15.180 1.00 92.06 94 PRO A C 1
ATOM 762 O O . PRO A 1 94 ? -2.321 -6.555 -13.968 1.00 92.06 94 PRO A O 1
ATOM 765 N N . ALA A 1 95 ? -2.604 -7.929 -15.721 1.00 90.12 95 ALA A N 1
ATOM 766 C CA . ALA A 1 95 ? -3.283 -8.992 -14.979 1.00 90.12 95 ALA A CA 1
ATOM 767 C C . ALA A 1 95 ? -2.334 -10.088 -14.456 1.00 90.12 95 ALA A C 1
ATOM 769 O O . ALA A 1 95 ? -2.772 -10.989 -13.739 1.00 90.12 95 ALA A O 1
ATOM 770 N N . GLY A 1 96 ? -1.044 -10.033 -14.803 1.00 88.19 96 GLY A N 1
ATOM 771 C CA . GLY A 1 96 ? -0.076 -11.072 -14.467 1.00 88.19 96 GLY A CA 1
ATOM 772 C C . GLY A 1 96 ? 0.140 -11.256 -12.960 1.00 88.19 96 GLY A C 1
ATOM 773 O O . GLY A 1 96 ? -0.092 -10.353 -12.157 1.00 88.19 96 GLY A O 1
ATOM 774 N N . GLY A 1 97 ? 0.562 -12.453 -12.556 1.00 87.94 97 GLY A N 1
ATOM 775 C CA . GLY A 1 97 ? 0.788 -12.825 -11.151 1.00 87.94 97 GLY A CA 1
ATOM 776 C C . GLY A 1 97 ? 2.258 -13.029 -10.784 1.00 87.94 97 GLY A C 1
ATOM 777 O O . GLY A 1 97 ? 2.544 -13.559 -9.716 1.00 87.94 97 GLY A O 1
ATOM 778 N N . VAL A 1 98 ? 3.191 -12.689 -11.678 1.00 90.62 98 VAL A N 1
ATOM 779 C CA . VAL A 1 98 ? 4.623 -12.959 -11.502 1.00 90.62 98 VAL A CA 1
ATOM 780 C C . VAL A 1 98 ? 5.371 -11.696 -11.086 1.00 90.62 98 VAL A C 1
ATOM 782 O O . VAL A 1 98 ? 5.113 -10.602 -11.595 1.00 90.62 98 VAL A O 1
ATOM 785 N N . VAL A 1 99 ? 6.339 -11.878 -10.187 1.00 92.38 99 VAL A N 1
ATOM 786 C CA . VAL A 1 99 ? 7.358 -10.883 -9.839 1.00 92.38 99 VAL A CA 1
ATOM 787 C C . VAL A 1 99 ? 8.721 -11.414 -10.288 1.00 92.38 99 VAL A C 1
ATOM 789 O O . VAL A 1 99 ? 9.058 -12.567 -10.010 1.00 92.38 99 VAL A O 1
ATOM 792 N N . ARG A 1 100 ? 9.501 -10.599 -11.002 1.00 91.94 100 ARG A N 1
ATOM 793 C CA . ARG A 1 100 ? 10.867 -10.924 -11.437 1.00 91.94 100 ARG A CA 1
ATOM 794 C C . ARG A 1 100 ? 11.838 -9.884 -10.905 1.00 91.94 100 ARG A C 1
ATOM 796 O O . ARG A 1 100 ? 11.620 -8.690 -11.077 1.00 91.94 100 ARG A O 1
ATOM 803 N N . PHE A 1 101 ? 12.945 -10.362 -10.357 1.00 91.25 101 PHE A N 1
ATOM 804 C CA . PHE A 1 101 ? 14.049 -9.538 -9.891 1.00 91.25 101 PHE A CA 1
ATOM 805 C C . PHE A 1 101 ? 15.241 -9.696 -10.833 1.00 91.25 101 PHE A C 1
ATOM 807 O O . PHE A 1 101 ? 15.602 -10.815 -11.199 1.00 91.25 101 PHE A O 1
ATOM 814 N N . GLU A 1 102 ? 15.864 -8.586 -11.207 1.00 90.25 102 GLU A N 1
ATOM 815 C CA . GLU A 1 102 ? 17.153 -8.558 -11.892 1.00 90.25 102 GLU A CA 1
ATOM 816 C C . GLU A 1 102 ? 18.084 -7.594 -11.157 1.00 90.25 102 GLU A C 1
ATOM 818 O O . GLU A 1 102 ? 17.748 -6.437 -10.900 1.00 90.25 102 GLU A O 1
ATOM 823 N N . CYS A 1 103 ? 19.278 -8.083 -10.837 1.00 87.50 103 CYS A N 1
ATOM 824 C CA . CYS A 1 103 ? 20.315 -7.328 -10.153 1.00 87.50 103 CYS A CA 1
ATOM 825 C C . CYS A 1 103 ? 21.558 -7.297 -11.036 1.00 87.50 103 CYS A C 1
ATOM 827 O O . CYS A 1 103 ? 22.237 -8.308 -11.193 1.00 87.50 103 CYS A O 1
ATOM 829 N N . ASN A 1 104 ? 21.884 -6.123 -11.569 1.00 80.56 104 ASN A N 1
ATOM 830 C CA . ASN A 1 104 ? 23.009 -5.937 -12.482 1.00 80.56 104 ASN A CA 1
ATOM 831 C C . ASN A 1 104 ? 24.142 -5.162 -11.797 1.00 80.56 104 ASN A C 1
ATOM 833 O O . ASN A 1 104 ? 24.419 -4.007 -12.136 1.00 80.56 104 ASN A O 1
ATOM 837 N N . THR A 1 105 ? 24.799 -5.781 -10.808 1.00 76.56 105 THR A N 1
ATOM 838 C CA . THR A 1 105 ? 26.009 -5.210 -10.195 1.00 76.56 105 THR A CA 1
ATOM 839 C C . THR A 1 105 ? 27.268 -5.480 -11.011 1.00 76.56 105 THR A C 1
ATOM 841 O O . THR A 1 105 ? 27.442 -6.522 -11.639 1.00 76.56 105 THR A O 1
ATOM 844 N N . SER A 1 106 ? 28.215 -4.543 -10.943 1.00 72.12 106 SER A N 1
ATOM 845 C CA . SER A 1 106 ? 29.600 -4.777 -11.356 1.00 72.12 106 SER A CA 1
ATOM 846 C C . SER A 1 106 ? 30.263 -5.858 -10.489 1.00 72.12 106 SER A C 1
ATOM 848 O O . SER A 1 106 ? 29.958 -5.973 -9.300 1.00 72.12 106 SER A O 1
ATOM 850 N N . ARG A 1 107 ? 31.228 -6.599 -11.056 1.00 63.19 107 ARG A N 1
ATOM 851 C CA . ARG A 1 107 ? 31.982 -7.656 -10.351 1.00 63.19 107 ARG A CA 1
ATOM 852 C C . ARG A 1 107 ? 32.487 -7.197 -8.974 1.00 63.19 107 ARG A C 1
ATOM 854 O O . ARG A 1 107 ? 33.118 -6.150 -8.865 1.00 63.19 107 ARG A O 1
ATOM 861 N N . GLY A 1 108 ? 32.239 -8.019 -7.950 1.00 67.94 108 GLY A N 1
ATOM 862 C CA . GLY A 1 108 ? 32.696 -7.804 -6.570 1.00 67.94 108 GLY A CA 1
ATOM 863 C C . GLY A 1 108 ? 31.730 -7.027 -5.667 1.00 67.94 108 GLY A C 1
ATOM 864 O O . GLY A 1 108 ? 32.070 -6.762 -4.519 1.00 67.94 108 GLY A O 1
ATOM 865 N N . GLN A 1 109 ? 30.546 -6.653 -6.158 1.00 75.44 109 GLN A N 1
ATOM 866 C CA . GLN A 1 109 ? 29.493 -6.014 -5.363 1.00 75.44 109 GLN A CA 1
ATOM 867 C C . GLN A 1 109 ? 28.303 -6.967 -5.221 1.00 75.44 109 GLN A C 1
ATOM 869 O O . GLN A 1 109 ? 27.755 -7.423 -6.229 1.00 75.44 109 GLN A O 1
ATOM 874 N N . THR A 1 110 ? 27.888 -7.226 -3.984 1.00 81.75 110 THR A N 1
ATOM 875 C CA . THR A 1 110 ? 26.697 -8.026 -3.672 1.00 81.75 110 THR A CA 1
ATOM 876 C C . THR A 1 110 ? 25.492 -7.104 -3.495 1.00 81.75 110 THR A C 1
ATOM 878 O O . THR A 1 110 ? 25.591 -6.071 -2.835 1.00 81.75 110 THR A O 1
ATOM 881 N N . GLN A 1 111 ? 24.363 -7.469 -4.102 1.00 85.94 111 GLN A N 1
ATOM 882 C CA . GLN A 1 111 ? 23.041 -6.925 -3.786 1.00 85.94 111 GLN A CA 1
ATOM 883 C C . GLN A 1 111 ? 22.208 -8.066 -3.220 1.00 85.94 111 GLN A C 1
ATOM 885 O O . GLN A 1 111 ? 22.165 -9.140 -3.820 1.00 85.94 111 GLN A O 1
ATOM 890 N N . GLU A 1 112 ? 21.556 -7.828 -2.091 1.00 87.94 112 GLU A N 1
ATOM 891 C CA . GLU A 1 112 ? 20.713 -8.814 -1.425 1.00 87.94 112 GLU A CA 1
ATOM 892 C C . GLU A 1 112 ? 19.271 -8.321 -1.418 1.00 87.94 112 GLU A C 1
ATOM 894 O O . GLU A 1 112 ? 19.011 -7.139 -1.201 1.00 87.94 112 GLU A O 1
ATOM 899 N N . ILE A 1 113 ? 18.341 -9.241 -1.663 1.00 89.69 113 ILE A N 1
ATOM 900 C CA . ILE A 1 113 ? 16.903 -9.012 -1.546 1.00 89.69 113 ILE A CA 1
ATOM 901 C C . ILE A 1 113 ? 16.396 -10.065 -0.565 1.00 89.69 113 ILE A C 1
ATOM 903 O O . ILE A 1 113 ? 16.551 -11.263 -0.806 1.00 89.69 113 ILE A O 1
ATOM 907 N N . HIS A 1 114 ? 15.835 -9.622 0.553 1.00 89.25 114 HIS A N 1
ATOM 908 C CA . HIS A 1 114 ? 15.311 -10.474 1.618 1.00 89.25 114 HIS A CA 1
ATOM 909 C C . HIS A 1 114 ? 13.955 -9.947 2.094 1.00 89.25 114 HIS A C 1
ATOM 911 O O . HIS A 1 114 ? 13.552 -8.858 1.699 1.00 89.25 114 HIS A O 1
ATOM 917 N N . GLN A 1 115 ? 13.260 -10.730 2.928 1.00 89.94 115 GLN A N 1
ATOM 918 C CA . GLN A 1 115 ? 11.930 -10.390 3.461 1.00 89.94 115 GLN A CA 1
ATOM 919 C C . GLN A 1 115 ? 10.906 -10.088 2.352 1.00 89.94 115 GLN A C 1
ATOM 921 O 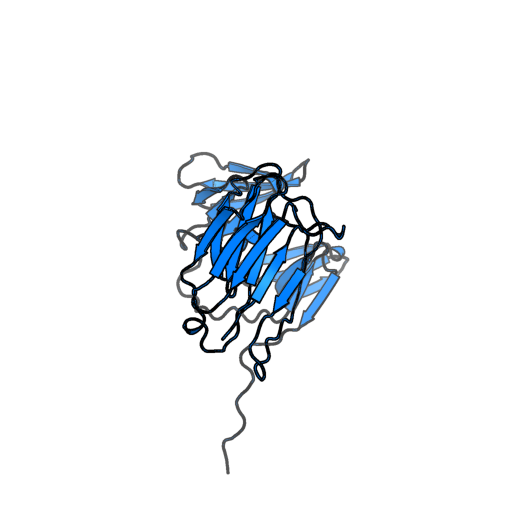O . GLN A 1 115 ? 10.159 -9.120 2.408 1.00 89.94 115 GLN A O 1
ATOM 926 N N . ILE A 1 116 ? 10.898 -10.926 1.308 1.00 91.88 116 ILE A N 1
ATOM 927 C CA . ILE A 1 116 ? 9.922 -10.812 0.224 1.00 91.88 116 ILE A CA 1
ATOM 928 C C . ILE A 1 116 ? 8.585 -11.350 0.724 1.00 91.88 116 ILE A C 1
ATOM 930 O O . ILE A 1 116 ? 8.441 -12.552 0.953 1.00 91.88 116 ILE A O 1
ATOM 934 N N . GLU A 1 117 ? 7.606 -10.462 0.824 1.00 89.19 117 GLU A N 1
ATOM 935 C CA . GLU A 1 117 ? 6.231 -10.789 1.177 1.00 89.19 117 GLU A CA 1
ATOM 936 C C . GLU A 1 117 ? 5.299 -10.391 0.029 1.00 89.19 117 GLU A C 1
ATOM 938 O O . GLU A 1 117 ? 5.452 -9.331 -0.578 1.00 89.19 117 GLU A O 1
ATOM 943 N N . ILE A 1 118 ? 4.352 -11.267 -0.313 1.00 88.31 118 ILE A N 1
ATOM 944 C CA . ILE A 1 118 ? 3.401 -11.040 -1.404 1.00 88.31 118 ILE A CA 1
ATOM 945 C C . ILE A 1 118 ? 2.003 -11.321 -0.875 1.00 88.31 118 ILE A C 1
ATOM 947 O O . ILE A 1 118 ? 1.684 -12.447 -0.495 1.00 88.31 118 ILE A O 1
ATOM 951 N N . TYR A 1 119 ? 1.168 -10.289 -0.906 1.00 83.94 119 TYR A N 1
ATOM 952 C CA . TYR A 1 119 ? -0.214 -10.338 -0.455 1.00 83.94 119 TYR A CA 1
ATOM 953 C C . TYR A 1 119 ? -1.158 -9.960 -1.591 1.00 83.94 119 TYR A C 1
ATOM 955 O O . TYR A 1 119 ? -0.780 -9.284 -2.551 1.00 83.94 119 TYR A O 1
ATOM 963 N N . GLN A 1 120 ? -2.413 -10.380 -1.468 1.00 83.69 120 GLN A N 1
ATOM 964 C CA . GLN A 1 120 ? -3.479 -9.787 -2.260 1.00 83.69 120 GLN A CA 1
ATOM 965 C C . GLN A 1 120 ? -3.695 -8.346 -1.792 1.00 83.69 120 GLN A C 1
ATOM 967 O O . GLN A 1 120 ? -3.675 -8.080 -0.592 1.00 83.69 120 GLN A O 1
ATOM 972 N N . PHE A 1 121 ? -3.891 -7.427 -2.738 1.00 79.12 121 PHE A N 1
ATOM 973 C CA . PHE A 1 121 ? -4.208 -6.048 -2.392 1.00 79.12 121 PHE A CA 1
ATOM 974 C C . PHE A 1 121 ? -5.532 -5.982 -1.622 1.00 79.12 121 PHE A C 1
ATOM 976 O O . PHE A 1 121 ? -6.551 -6.496 -2.088 1.00 79.12 121 PHE A O 1
ATOM 983 N N . ASP A 1 122 ? -5.479 -5.337 -0.462 1.00 71.19 122 ASP A N 1
ATOM 984 C CA . ASP A 1 122 ? -6.602 -5.060 0.422 1.00 71.19 122 ASP A CA 1
ATOM 985 C C . ASP A 1 122 ? -6.479 -3.606 0.886 1.00 71.19 122 ASP A C 1
ATOM 987 O O . ASP A 1 122 ? -5.563 -3.246 1.631 1.00 71.19 122 ASP A O 1
ATOM 991 N N . ASP A 1 123 ? -7.385 -2.768 0.388 1.00 63.88 123 ASP A N 1
ATOM 992 C CA . ASP A 1 123 ? -7.381 -1.324 0.618 1.00 63.88 123 ASP A CA 1
ATOM 993 C C . ASP A 1 123 ? -7.713 -0.966 2.081 1.00 63.88 123 ASP A C 1
ATOM 995 O O . ASP A 1 123 ? -7.328 0.091 2.577 1.00 63.88 123 ASP A O 1
ATOM 999 N N . SER A 1 124 ? -8.343 -1.885 2.826 1.00 56.03 124 SER A N 1
ATOM 1000 C CA . SER A 1 124 ? -8.748 -1.637 4.215 1.00 56.03 124 SER A CA 1
ATOM 1001 C C . SER A 1 124 ? -7.559 -1.431 5.164 1.00 56.03 124 SER A C 1
ATOM 1003 O O . SER A 1 124 ? -7.621 -0.614 6.073 1.00 56.03 124 SER A O 1
ATOM 1005 N N . ARG A 1 125 ? -6.426 -2.116 4.943 1.00 48.69 125 ARG A N 1
ATOM 1006 C CA . ARG A 1 125 ? -5.267 -2.075 5.859 1.00 48.69 125 ARG A CA 1
ATOM 1007 C C . ARG A 1 125 ? -4.353 -0.864 5.680 1.00 48.69 125 ARG A C 1
ATOM 1009 O O . ARG A 1 125 ? -3.543 -0.589 6.568 1.00 48.69 125 ARG A O 1
ATOM 1016 N N . ARG A 1 126 ? -4.406 -0.187 4.528 1.00 52.12 126 ARG A N 1
ATOM 1017 C CA . ARG A 1 126 ? -3.456 0.888 4.185 1.00 52.12 126 ARG A CA 1
ATOM 1018 C C . ARG A 1 126 ? -3.946 2.279 4.539 1.00 52.12 126 ARG A C 1
ATOM 1020 O O . ARG A 1 126 ? -3.131 3.081 4.990 1.00 52.12 126 ARG A O 1
ATOM 1027 N N . ARG A 1 127 ? -5.247 2.532 4.411 1.00 52.09 127 ARG A N 1
ATOM 1028 C CA . ARG A 1 127 ? -5.875 3.807 4.787 1.00 52.09 127 ARG A CA 1
ATOM 1029 C C . ARG A 1 127 ? -5.480 4.243 6.208 1.00 52.09 127 ARG A C 1
ATOM 1031 O O . ARG A 1 127 ? -5.038 5.363 6.422 1.00 52.09 127 ARG A O 1
ATOM 1038 N N . HIS A 1 128 ? -5.383 3.284 7.127 1.00 51.19 128 HIS A N 1
ATOM 1039 C CA . HIS A 1 128 ? -5.084 3.516 8.542 1.00 51.19 128 HIS A CA 1
ATOM 1040 C C . HIS A 1 128 ? -3.660 4.046 8.849 1.00 51.19 128 HIS A C 1
ATOM 1042 O O . HIS A 1 128 ? -3.425 4.501 9.970 1.00 51.19 128 HIS A O 1
ATOM 1048 N N . ARG A 1 129 ? -2.675 3.942 7.933 1.00 52.53 129 ARG A N 1
ATOM 1049 C CA . ARG A 1 129 ? -1.257 4.275 8.234 1.00 52.53 129 ARG A CA 1
ATOM 1050 C C . ARG A 1 129 ? -0.840 5.699 7.868 1.00 52.53 129 ARG A C 1
ATOM 1052 O O . ARG A 1 129 ? 0.088 6.211 8.484 1.00 52.53 129 ARG A O 1
ATOM 1059 N N . SER A 1 130 ? -1.490 6.324 6.888 1.00 53.25 130 SER A N 1
ATOM 1060 C CA . SER A 1 130 ? -1.122 7.657 6.377 1.00 53.25 130 SER A CA 1
ATOM 1061 C C . SER A 1 130 ? -2.206 8.718 6.571 1.00 53.25 130 SER A C 1
ATOM 1063 O O . SER A 1 130 ? -2.025 9.856 6.145 1.00 53.25 130 SER A O 1
ATOM 1065 N N . GLU A 1 131 ? -3.340 8.357 7.174 1.00 60.94 131 GLU A N 1
ATOM 1066 C CA . GLU A 1 131 ? -4.413 9.298 7.487 1.00 60.94 131 GLU A CA 1
ATOM 1067 C C . GLU A 1 131 ? -3.946 10.314 8.542 1.00 60.94 131 GLU A C 1
ATOM 1069 O O . GLU A 1 131 ? -3.542 9.962 9.654 1.00 60.94 131 GLU A O 1
ATOM 1074 N N . ASP A 1 132 ? -4.001 11.598 8.183 1.00 60.81 132 ASP A N 1
ATOM 1075 C CA . ASP A 1 132 ? -3.780 12.700 9.116 1.00 60.81 132 ASP A CA 1
ATOM 1076 C C . ASP A 1 132 ? -4.807 12.601 10.249 1.00 60.81 132 ASP A C 1
ATOM 1078 O O . ASP A 1 132 ? -6.009 12.606 9.989 1.00 60.81 132 ASP A O 1
ATOM 1082 N N . ARG A 1 133 ? -4.351 12.543 11.505 1.00 65.81 133 ARG A N 1
ATOM 1083 C CA . ARG A 1 133 ? -5.211 12.434 12.697 1.00 65.81 133 ARG A CA 1
ATOM 1084 C C . ARG A 1 133 ? -6.086 13.661 12.930 1.00 65.81 133 ARG A C 1
ATOM 1086 O O . ARG A 1 133 ? -7.118 13.532 13.581 1.00 65.81 133 ARG A O 1
ATOM 1093 N N . GLY A 1 134 ? -5.746 14.802 12.330 1.00 69.19 134 GLY A N 1
ATOM 1094 C CA . GLY A 1 134 ? -6.489 16.045 12.517 1.00 69.19 134 GLY A CA 1
ATOM 1095 C C . GLY A 1 134 ? -6.354 16.567 13.944 1.00 69.19 134 GLY A C 1
ATOM 1096 O O . GLY A 1 134 ? -5.298 16.421 14.559 1.00 69.19 134 GLY A O 1
ATOM 1097 N N . ASP A 1 135 ? -7.408 17.201 14.453 1.00 74.69 135 ASP A N 1
ATOM 1098 C CA . ASP A 1 135 ? -7.414 17.820 15.781 1.00 74.69 135 ASP A CA 1
ATOM 1099 C C . ASP A 1 135 ? -7.324 16.759 16.900 1.00 74.69 135 ASP A C 1
ATOM 1101 O O . ASP A 1 135 ? -8.239 15.943 17.024 1.00 74.69 135 ASP A O 1
ATOM 1105 N N . PRO A 1 136 ? -6.255 16.745 17.721 1.00 75.56 136 PRO A N 1
ATOM 1106 C CA . PRO A 1 136 ? -6.096 15.770 18.798 1.00 75.56 136 PRO A CA 1
ATOM 1107 C C . PRO A 1 136 ? -7.081 15.957 19.963 1.00 75.56 136 PRO A C 1
ATOM 1109 O O . PRO A 1 136 ? -7.183 15.053 20.791 1.00 75.56 136 PRO A O 1
ATOM 1112 N N . GLU A 1 137 ? -7.786 17.088 20.040 1.00 81.38 137 GLU A N 1
ATOM 1113 C CA . GLU A 1 137 ? -8.714 17.416 21.132 1.00 81.38 137 GLU A CA 1
ATOM 1114 C C . GLU A 1 137 ? -10.120 16.822 20.939 1.00 81.38 137 GLU A C 1
ATOM 1116 O O . GLU A 1 137 ? -10.937 16.813 21.865 1.00 81.38 137 GLU A O 1
ATOM 1121 N N . SER A 1 138 ? -10.419 16.312 19.741 1.00 84.94 138 SER A N 1
ATOM 1122 C CA . SER A 1 138 ? -11.707 15.704 19.395 1.00 84.94 138 SER A CA 1
ATOM 1123 C C . SER A 1 138 ? -11.518 14.319 18.785 1.00 84.94 138 SER A C 1
ATOM 1125 O O . SER A 1 138 ? -10.445 13.978 18.285 1.00 84.94 138 SER A O 1
ATOM 1127 N N . ASP A 1 139 ? -12.560 13.490 18.847 1.00 89.75 139 ASP A N 1
ATOM 1128 C CA . ASP A 1 139 ? -12.548 12.270 18.052 1.00 89.75 139 ASP A CA 1
ATOM 1129 C C . ASP A 1 139 ? -12.691 12.663 16.576 1.00 89.75 139 ASP A C 1
ATOM 1131 O O . ASP A 1 139 ? -13.346 13.652 16.232 1.00 89.75 139 ASP A O 1
ATOM 1135 N N . SER A 1 140 ? -12.150 11.851 15.676 1.00 89.94 140 SER A N 1
ATOM 1136 C CA . SER A 1 140 ? -12.455 11.965 14.254 1.00 89.94 140 SER A CA 1
ATOM 1137 C C . SER A 1 140 ? -12.804 10.620 13.645 1.00 89.94 140 SER A C 1
ATOM 1139 O O . SER A 1 140 ? -12.292 9.580 14.054 1.00 89.94 140 SER A O 1
ATOM 1141 N N . LEU A 1 141 ? -13.710 10.650 12.675 1.00 89.94 141 LEU A N 1
ATOM 1142 C CA . LEU A 1 141 ? -14.139 9.490 11.910 1.00 89.94 141 LEU A CA 1
ATOM 1143 C C . LEU A 1 141 ? -13.870 9.749 10.430 1.00 89.94 141 LEU A C 1
ATOM 1145 O O . LEU A 1 141 ? -14.168 10.833 9.922 1.00 89.94 141 LEU A O 1
ATOM 1149 N N . ILE A 1 142 ? -13.315 8.742 9.762 1.00 87.69 142 ILE A N 1
ATOM 1150 C CA . ILE A 1 142 ? -13.080 8.722 8.319 1.00 87.69 142 ILE A CA 1
ATOM 1151 C C . ILE A 1 142 ? -13.911 7.582 7.726 1.00 87.69 142 ILE A C 1
ATOM 1153 O O . ILE A 1 142 ? -13.826 6.445 8.204 1.00 87.69 142 ILE A O 1
ATOM 1157 N N . SER A 1 143 ? -14.747 7.881 6.729 1.00 85.00 143 SER A N 1
ATOM 1158 C CA . SER A 1 143 ? -15.503 6.858 5.998 1.00 85.00 143 SER A CA 1
ATOM 1159 C C . SER A 1 143 ? -14.619 6.125 4.995 1.00 85.00 143 SER A C 1
ATOM 1161 O O . SER A 1 143 ? -13.498 6.531 4.690 1.00 85.00 143 SER A O 1
ATOM 1163 N N . ARG A 1 144 ? -15.141 5.045 4.415 1.00 75.31 144 ARG A N 1
ATOM 1164 C CA . ARG A 1 144 ? -14.490 4.377 3.290 1.00 75.31 144 ARG A CA 1
ATOM 1165 C C . ARG A 1 144 ? -14.499 5.180 1.984 1.00 75.31 144 ARG A C 1
ATOM 1167 O O . ARG A 1 144 ? -13.769 4.809 1.066 1.00 75.31 144 ARG A O 1
ATOM 1174 N N . ASP A 1 145 ? -15.259 6.258 1.906 1.00 74.88 145 ASP A N 1
ATOM 1175 C CA . ASP A 1 145 ? -15.268 7.159 0.751 1.00 74.88 145 ASP A CA 1
ATOM 1176 C C . ASP A 1 145 ? -14.409 8.416 0.997 1.00 74.88 145 ASP A C 1
ATOM 1178 O O . ASP A 1 145 ? -14.522 9.396 0.266 1.00 74.88 145 ASP A O 1
ATOM 1182 N N . ASP A 1 146 ? -13.535 8.381 2.014 1.00 70.56 146 ASP A N 1
ATOM 1183 C CA . ASP A 1 146 ? -12.643 9.467 2.453 1.00 70.56 146 ASP A CA 1
ATOM 1184 C C . ASP A 1 146 ? -13.360 10.719 2.997 1.00 70.56 146 ASP A C 1
ATOM 1186 O O . ASP A 1 146 ? -12.735 11.764 3.214 1.00 70.56 146 ASP A O 1
ATOM 1190 N N . ASP A 1 147 ? -14.658 10.622 3.299 1.00 82.19 147 ASP A N 1
ATOM 1191 C CA . ASP A 1 147 ? -15.352 11.677 4.034 1.00 82.19 147 ASP A CA 1
ATOM 1192 C C . ASP A 1 147 ? -14.861 11.721 5.479 1.00 82.19 147 ASP A C 1
ATOM 1194 O O . ASP A 1 147 ? -14.665 10.694 6.135 1.00 82.19 147 ASP A O 1
ATOM 1198 N N . ARG A 1 148 ? -14.690 12.939 5.996 1.00 86.69 148 ARG A N 1
ATOM 1199 C CA . ARG A 1 148 ? -14.097 13.172 7.308 1.00 86.69 148 ARG A CA 1
ATOM 1200 C C . ARG A 1 148 ? -14.987 14.021 8.196 1.00 86.69 148 ARG A C 1
ATOM 1202 O O . ARG A 1 148 ? -15.379 15.128 7.827 1.00 86.69 148 ARG A O 1
ATOM 1209 N N . TRP A 1 149 ? -15.183 13.556 9.427 1.00 89.88 149 TRP A N 1
ATOM 1210 C CA . TRP A 1 149 ? -15.894 14.296 10.465 1.00 89.88 149 TRP A CA 1
ATOM 1211 C C . TRP A 1 149 ? -15.057 14.400 11.735 1.00 89.88 149 TRP A C 1
ATOM 1213 O O . TRP A 1 149 ? -14.577 13.397 12.255 1.00 89.88 149 TRP A O 1
ATOM 1223 N N . GLY A 1 150 ? -14.912 15.623 12.248 1.00 89.88 150 GLY A N 1
ATOM 1224 C CA . GLY A 1 150 ? -14.508 15.874 13.634 1.00 89.88 150 GLY A CA 1
ATOM 1225 C C . GLY A 1 150 ? -15.727 15.896 14.557 1.00 89.88 150 GLY A C 1
ATOM 1226 O O . GLY A 1 150 ? -16.826 16.278 14.120 1.00 89.88 150 GLY A O 1
ATOM 1227 N N . GLY A 1 151 ? -15.544 15.439 15.796 1.00 91.31 151 GLY A N 1
ATOM 1228 C CA . GLY A 1 151 ? -16.558 15.475 16.843 1.00 91.31 151 GLY A CA 1
ATOM 1229 C C . GLY A 1 151 ? -16.360 14.407 17.918 1.00 91.31 151 GLY A C 1
ATOM 1230 O O . GLY A 1 151 ? -15.332 14.362 18.593 1.00 91.31 151 GLY A O 1
ATOM 1231 N N . ARG A 1 152 ? -17.378 13.567 18.136 1.00 92.19 152 ARG A N 1
ATOM 1232 C CA . ARG A 1 152 ? -17.356 12.527 19.176 1.00 92.19 152 ARG A CA 1
ATOM 1233 C C . ARG A 1 152 ? -18.038 11.242 18.731 1.00 92.19 152 ARG A C 1
ATOM 1235 O O . ARG A 1 152 ? -19.204 11.269 18.320 1.00 92.19 152 ARG A O 1
ATOM 1242 N N . LEU A 1 153 ? -17.371 10.105 18.922 1.00 93.31 153 LEU A N 1
ATOM 1243 C CA . LEU A 1 153 ? -18.035 8.809 18.822 1.00 93.31 153 LEU A CA 1
ATOM 1244 C C . LEU A 1 153 ? -18.956 8.630 20.036 1.00 93.31 153 LEU A C 1
ATOM 1246 O O . LEU A 1 153 ? -18.506 8.655 21.180 1.00 93.31 153 LEU A O 1
ATOM 1250 N N . ILE A 1 154 ? -20.259 8.471 19.797 1.00 91.50 154 ILE A N 1
ATOM 1251 C CA . ILE A 1 154 ? -21.234 8.275 20.876 1.00 91.50 154 ILE A CA 1
ATOM 1252 C C . ILE A 1 154 ? -21.293 6.803 21.274 1.00 91.50 154 ILE A C 1
ATOM 1254 O O . ILE A 1 154 ? -21.226 6.486 22.458 1.00 91.50 154 ILE A O 1
ATOM 1258 N N . GLU A 1 155 ? -21.466 5.917 20.294 1.00 89.25 155 GLU A N 1
ATOM 1259 C CA . GLU A 1 155 ? -21.601 4.480 20.528 1.00 89.25 155 GLU A CA 1
ATOM 1260 C C . GLU A 1 155 ? -21.280 3.667 19.271 1.00 89.25 155 GLU A C 1
ATOM 1262 O O . GLU A 1 155 ? -21.399 4.157 18.148 1.00 89.25 155 GLU A O 1
ATOM 1267 N N . ILE A 1 156 ? -20.908 2.406 19.487 1.00 90.56 156 ILE A N 1
ATOM 1268 C CA . ILE A 1 156 ? -20.909 1.357 18.467 1.00 90.56 156 ILE A CA 1
ATOM 1269 C C . ILE A 1 156 ? -21.931 0.328 18.940 1.00 90.56 156 ILE A C 1
ATOM 1271 O O . ILE A 1 156 ? -21.739 -0.306 19.981 1.00 90.56 156 ILE A O 1
ATOM 1275 N N . ALA A 1 157 ? -23.038 0.203 18.216 1.00 85.56 157 ALA A N 1
ATOM 1276 C CA . ALA A 1 157 ? -24.152 -0.666 18.577 1.00 85.56 157 ALA A CA 1
ATOM 1277 C C . ALA A 1 157 ? -24.321 -1.789 17.548 1.00 85.56 157 ALA A C 1
ATOM 1279 O O . ALA A 1 157 ? -24.027 -1.611 16.371 1.00 85.56 157 ALA A O 1
ATOM 1280 N N . GLY A 1 158 ? -24.809 -2.954 17.977 1.00 79.56 158 GLY A N 1
ATOM 1281 C CA . GLY A 1 158 ? -25.186 -4.023 17.049 1.00 79.56 158 GLY A CA 1
ATOM 1282 C C . GLY A 1 158 ? -26.517 -3.709 16.365 1.00 79.56 158 GLY A C 1
ATOM 1283 O O . GLY A 1 158 ? -27.526 -3.545 17.051 1.00 79.56 158 GLY A O 1
ATOM 1284 N N . GLY A 1 159 ? -26.516 -3.637 15.036 1.00 76.31 159 GLY A N 1
ATOM 1285 C CA . GLY A 1 159 ? -27.698 -3.519 14.184 1.00 76.31 159 GLY A CA 1
ATOM 1286 C C . GLY A 1 159 ? -28.114 -4.852 13.547 1.00 76.31 159 GLY A C 1
ATOM 1287 O O . GLY A 1 159 ? -27.530 -5.902 13.816 1.00 76.31 159 GLY A O 1
ATOM 1288 N N . SER A 1 160 ? -29.144 -4.813 12.694 1.00 74.62 160 SER A N 1
ATOM 1289 C CA . SER A 1 160 ? -29.634 -5.971 11.925 1.00 74.62 160 SER A CA 1
ATOM 1290 C C . SER A 1 160 ? -28.602 -6.535 10.949 1.00 74.62 160 SER A C 1
ATOM 1292 O O . SER A 1 160 ? -28.545 -7.749 10.765 1.00 74.62 160 SER A O 1
ATOM 1294 N N . ASP A 1 161 ? -27.790 -5.655 10.364 1.00 78.00 161 ASP A N 1
ATOM 1295 C CA . ASP A 1 161 ? -26.891 -5.960 9.245 1.00 78.00 161 ASP A CA 1
ATOM 1296 C C . ASP A 1 161 ? -25.404 -5.816 9.612 1.00 78.00 161 ASP A C 1
ATOM 1298 O O . ASP A 1 161 ? -24.539 -5.853 8.745 1.00 78.00 161 ASP A O 1
ATOM 1302 N N . GLY A 1 162 ? -25.086 -5.674 10.902 1.00 79.19 162 GLY A N 1
ATOM 1303 C CA . GLY A 1 162 ? -23.717 -5.460 11.379 1.00 79.19 162 GLY A CA 1
ATOM 1304 C C . GLY A 1 162 ? -23.646 -4.407 12.479 1.00 79.19 162 GLY A C 1
ATOM 1305 O O . GLY A 1 162 ? -24.676 -3.928 12.958 1.00 79.19 162 GLY A O 1
ATOM 1306 N N . ALA A 1 163 ? -22.438 -4.058 12.921 1.00 86.00 163 ALA A N 1
ATOM 1307 C CA . ALA A 1 163 ? -22.276 -2.950 13.853 1.00 86.00 163 ALA A CA 1
ATOM 1308 C C . ALA A 1 163 ? -22.567 -1.609 13.155 1.00 86.00 163 ALA A C 1
ATOM 1310 O O . ALA A 1 163 ? -22.317 -1.442 11.964 1.00 86.00 163 ALA A O 1
ATOM 1311 N N . VAL A 1 164 ? -23.101 -0.652 13.909 1.00 92.06 164 VAL A N 1
ATOM 1312 C CA . VAL A 1 164 ? -23.377 0.716 13.465 1.00 92.06 164 VAL A CA 1
ATOM 1313 C C . VAL A 1 164 ? -22.671 1.677 14.411 1.00 92.06 164 VAL A C 1
ATOM 1315 O O . VAL A 1 164 ? -22.830 1.604 15.633 1.00 92.06 164 VAL A O 1
ATOM 1318 N N . PHE A 1 165 ? -21.887 2.578 13.836 1.00 93.69 165 PHE A N 1
ATOM 1319 C CA . PHE A 1 165 ? -21.182 3.649 14.519 1.00 93.69 165 PHE A CA 1
ATOM 1320 C C . PHE A 1 165 ? -22.085 4.874 14.559 1.00 93.69 165 PHE A C 1
ATOM 1322 O O . PHE A 1 165 ? -22.461 5.408 13.515 1.00 93.69 165 PHE A O 1
ATOM 1329 N N . ARG A 1 166 ? -22.409 5.350 15.763 1.00 94.31 166 ARG A N 1
ATOM 1330 C CA . ARG A 1 166 ? -23.131 6.608 15.940 1.00 94.31 166 ARG A CA 1
ATOM 1331 C C . ARG A 1 166 ? -22.158 7.717 16.311 1.00 94.31 166 ARG A C 1
ATOM 1333 O O . ARG A 1 166 ? -21.645 7.753 17.431 1.00 94.31 166 ARG A O 1
ATOM 1340 N N . PHE A 1 167 ? -21.920 8.636 15.385 1.00 94.62 167 PHE A N 1
ATOM 1341 C CA . PHE A 1 167 ? -20.921 9.693 15.514 1.00 94.62 167 PHE A CA 1
ATOM 1342 C C . PHE A 1 167 ? -21.573 11.076 15.508 1.00 94.62 167 PHE A C 1
ATOM 1344 O O . PHE A 1 167 ? -22.328 11.426 14.605 1.00 94.62 167 PHE A O 1
ATOM 1351 N N . LYS A 1 168 ? -21.290 11.899 16.516 1.00 95.62 168 LYS A N 1
ATOM 1352 C CA . LYS A 1 168 ? -21.777 13.277 16.590 1.00 95.62 168 LYS A CA 1
ATOM 1353 C C . LYS A 1 168 ? -20.721 14.210 16.020 1.00 95.62 168 LYS A C 1
ATOM 1355 O O . LYS A 1 168 ? -19.755 14.515 16.709 1.00 95.62 168 LYS A O 1
ATOM 1360 N N . SER A 1 169 ? -20.927 14.665 14.785 1.00 91.75 169 SER A N 1
ATOM 1361 C CA . SER A 1 169 ? -20.077 15.697 14.188 1.00 91.75 169 SER A CA 1
ATOM 1362 C C . SER A 1 169 ? -20.346 17.068 14.811 1.00 91.75 169 SER A C 1
ATOM 1364 O O . SER A 1 169 ? -21.494 17.397 15.122 1.00 91.75 169 SER A O 1
ATOM 1366 N N . ASP A 1 170 ? -19.303 17.888 14.920 1.00 87.50 170 ASP A N 1
ATOM 1367 C CA . ASP A 1 170 ? -19.398 19.268 15.415 1.00 87.50 170 ASP A CA 1
ATOM 1368 C C . ASP A 1 170 ? -20.206 20.193 14.489 1.00 87.50 170 ASP A C 1
ATOM 1370 O O . ASP A 1 170 ? -20.741 21.211 14.929 1.00 87.50 170 ASP A O 1
ATOM 1374 N N . PHE A 1 171 ? -20.337 19.832 13.208 1.00 85.06 171 PHE A N 1
ATOM 1375 C CA . PHE A 1 171 ? -20.983 20.659 12.183 1.00 85.06 171 PHE A CA 1
ATOM 1376 C C . PHE A 1 171 ? -22.432 20.262 11.878 1.00 85.06 171 PHE A C 1
ATOM 1378 O O . PHE A 1 171 ? -23.089 20.914 11.067 1.00 85.06 171 PHE A O 1
ATOM 1385 N N . GLN A 1 172 ? -22.944 19.195 12.496 1.00 86.56 172 GLN A N 1
ATOM 1386 C CA . GLN A 1 172 ? -24.298 18.691 12.256 1.00 86.56 172 GLN A CA 1
ATOM 1387 C C . GLN A 1 172 ? -25.094 18.635 13.555 1.00 86.56 172 GLN A C 1
ATOM 1389 O O . GLN A 1 172 ? -24.548 18.311 14.604 1.00 86.56 172 GLN A O 1
ATOM 1394 N N . GLU A 1 173 ? -26.401 18.906 13.510 1.00 85.50 173 GLU A N 1
ATOM 1395 C CA . GLU A 1 173 ? -27.265 18.828 14.699 1.00 85.50 173 GLU A CA 1
ATOM 1396 C C . GLU A 1 173 ? -27.583 17.388 15.113 1.00 85.50 173 GLU A C 1
ATOM 1398 O O . GLU A 1 173 ? -27.577 17.078 16.307 1.00 85.50 173 GLU A O 1
ATOM 1403 N N . ASN A 1 174 ? -27.780 16.487 14.153 1.00 92.88 174 ASN A N 1
ATOM 1404 C CA . ASN A 1 174 ? -28.075 15.083 14.426 1.00 92.88 174 ASN A CA 1
ATOM 1405 C C . ASN A 1 174 ? -26.808 14.222 14.307 1.00 92.88 174 ASN A C 1
ATOM 1407 O O . ASN A 1 174 ? -25.943 14.540 13.491 1.00 92.88 174 ASN A O 1
ATOM 1411 N N . PRO A 1 175 ? -26.669 13.153 15.112 1.00 93.00 175 PRO A N 1
ATOM 1412 C CA . PRO A 1 175 ? -25.614 12.169 14.916 1.00 93.00 175 PRO A CA 1
ATOM 1413 C C . PRO A 1 175 ? -25.718 11.471 13.557 1.00 93.00 175 PRO A C 1
ATOM 1415 O O . PRO A 1 175 ? -26.814 11.176 13.085 1.00 93.00 175 PRO A O 1
ATOM 1418 N N . LEU A 1 176 ? -24.560 11.176 12.979 1.00 92.44 176 LEU A N 1
ATOM 1419 C CA . LEU A 1 176 ? -24.386 10.292 11.838 1.00 92.44 176 LEU A CA 1
ATOM 1420 C C . LEU A 1 176 ? -24.488 8.847 12.318 1.00 92.44 176 LEU A C 1
ATOM 1422 O O . LEU A 1 176 ? -23.901 8.497 13.344 1.00 92.44 176 LEU A O 1
ATOM 1426 N N . GLU A 1 177 ? -25.200 8.018 11.567 1.00 93.00 177 GLU A N 1
ATOM 1427 C CA . GLU A 1 177 ? -25.210 6.568 11.741 1.00 93.00 177 GLU A CA 1
ATOM 1428 C C . GLU A 1 177 ? -24.534 5.949 10.525 1.00 93.00 177 GLU A C 1
ATOM 1430 O O . GLU A 1 177 ? -25.002 6.111 9.399 1.00 93.00 177 GLU A O 1
ATOM 1435 N N . LEU A 1 178 ? -23.400 5.293 10.759 1.00 91.06 178 LEU A N 1
ATOM 1436 C CA . LEU A 1 178 ? -22.568 4.696 9.723 1.00 91.06 178 LEU A CA 1
ATOM 1437 C C . LEU A 1 178 ? -22.458 3.191 9.987 1.00 91.06 178 LEU A C 1
ATOM 1439 O O . LEU A 1 178 ? -22.000 2.807 11.069 1.00 91.06 178 LEU A O 1
ATOM 1443 N N . PRO A 1 179 ? -22.877 2.328 9.049 1.00 89.69 179 PRO A N 1
ATOM 1444 C CA . PRO A 1 179 ? -22.561 0.906 9.101 1.00 89.69 179 PRO A CA 1
ATOM 1445 C C . PRO A 1 179 ? -21.052 0.682 9.248 1.00 89.69 179 PRO A C 1
ATOM 1447 O O . PRO A 1 179 ? -20.252 1.439 8.703 1.00 89.69 179 PRO A O 1
ATOM 1450 N N . GLU A 1 180 ? -20.642 -0.375 9.951 1.00 85.69 180 GLU A N 1
ATOM 1451 C CA . GLU A 1 180 ? -19.227 -0.752 10.099 1.00 85.69 180 GLU A CA 1
ATOM 1452 C C . GLU A 1 180 ? -18.517 -0.884 8.745 1.00 85.69 180 GLU A C 1
ATOM 1454 O O . GLU A 1 180 ? -17.352 -0.519 8.614 1.00 85.69 180 GLU A O 1
ATOM 1459 N N . GLU A 1 181 ? -19.228 -1.356 7.719 1.00 81.94 181 GLU A N 1
ATOM 1460 C CA . GLU A 1 181 ? -18.693 -1.477 6.364 1.00 81.94 181 GLU A CA 1
ATOM 1461 C C . GLU A 1 181 ? -18.373 -0.137 5.688 1.00 81.94 181 GLU A C 1
ATOM 1463 O O . GLU A 1 181 ? -17.573 -0.127 4.755 1.00 81.94 181 GLU A O 1
ATOM 1468 N N . ASP A 1 182 ? -18.912 0.974 6.182 1.00 85.56 182 ASP A N 1
ATOM 1469 C CA . ASP A 1 182 ? -18.674 2.316 5.648 1.00 85.56 182 ASP A CA 1
ATOM 1470 C C . ASP A 1 182 ? -17.646 3.098 6.475 1.00 85.56 182 ASP A C 1
ATOM 1472 O O . ASP A 1 182 ? -17.215 4.177 6.068 1.00 85.56 182 ASP A O 1
ATOM 1476 N N . VAL A 1 183 ? -17.208 2.567 7.620 1.00 85.69 183 VAL A N 1
ATOM 1477 C CA . VAL A 1 183 ? -16.191 3.195 8.470 1.00 85.69 183 VAL A CA 1
ATOM 1478 C C . VAL A 1 183 ? -14.801 2.689 8.076 1.00 85.69 183 VAL A C 1
ATOM 1480 O O . VAL A 1 183 ? -14.546 1.487 8.021 1.00 85.69 183 VAL A O 1
ATOM 1483 N N . SER A 1 184 ? -13.887 3.621 7.794 1.00 80.50 184 SER A N 1
ATOM 1484 C CA . SER A 1 184 ? -12.460 3.331 7.604 1.00 80.50 184 SER A CA 1
ATOM 1485 C C . SER A 1 184 ? -11.761 3.355 8.962 1.00 80.50 184 SER A C 1
ATOM 1487 O O . SER A 1 184 ? -11.360 2.318 9.486 1.00 80.50 184 SER A O 1
ATOM 1489 N N . THR A 1 185 ? -11.730 4.528 9.599 1.00 83.94 185 THR A N 1
ATOM 1490 C CA . THR A 1 185 ? -10.936 4.755 10.811 1.00 83.94 185 THR A CA 1
ATOM 1491 C C . THR A 1 185 ? -11.685 5.632 11.805 1.00 83.94 185 THR A C 1
ATOM 1493 O O . THR A 1 185 ? -12.373 6.580 11.426 1.00 83.94 185 THR A O 1
ATOM 1496 N N . VAL A 1 186 ? -11.495 5.354 13.098 1.00 87.38 186 VAL A N 1
ATOM 1497 C CA . VAL A 1 186 ? -11.844 6.271 14.190 1.00 87.38 186 VAL A CA 1
ATOM 1498 C C . VAL A 1 186 ? -10.579 6.617 14.969 1.00 87.38 186 VAL A C 1
ATOM 1500 O O . VAL A 1 186 ? -9.901 5.731 15.495 1.00 87.38 186 VAL A O 1
ATOM 1503 N N . PHE A 1 187 ? -10.270 7.906 15.065 1.00 86.25 187 PHE A N 1
ATOM 1504 C CA . PHE A 1 187 ? -9.260 8.435 15.973 1.00 86.25 187 PHE A CA 1
ATOM 1505 C C . PHE A 1 187 ? -9.948 8.980 17.219 1.00 86.25 187 PHE A C 1
ATOM 1507 O O . PHE A 1 187 ? -10.904 9.740 17.110 1.00 86.25 187 PHE A O 1
ATOM 1514 N N . PHE A 1 188 ? -9.453 8.605 18.394 1.00 85.44 188 PHE A N 1
ATOM 1515 C CA . PHE A 1 188 ? -9.961 9.116 19.664 1.00 85.44 188 PHE A CA 1
ATOM 1516 C C . PHE A 1 188 ? -9.170 10.338 20.124 1.00 85.44 188 PHE A C 1
ATOM 1518 O O . PHE A 1 188 ? -7.946 10.385 19.943 1.00 85.44 188 PHE A O 1
ATOM 1525 N N . ALA A 1 189 ? -9.867 11.276 20.762 1.00 85.25 189 ALA A N 1
ATOM 1526 C CA . ALA A 1 189 ? -9.266 12.434 21.404 1.00 85.25 189 ALA A CA 1
ATOM 1527 C C . ALA A 1 189 ? -8.192 12.007 22.417 1.00 85.25 189 ALA A C 1
ATOM 1529 O O . ALA A 1 189 ? -8.352 11.035 23.167 1.00 85.25 189 ALA A O 1
ATOM 1530 N N . ARG A 1 190 ? -7.091 12.758 22.473 1.00 76.00 190 ARG A N 1
ATOM 1531 C CA . ARG A 1 190 ? -6.062 12.595 23.503 1.00 76.00 190 ARG A CA 1
ATOM 1532 C C . ARG A 1 190 ? -6.462 13.399 24.734 1.00 76.00 190 ARG A C 1
ATOM 1534 O O . ARG A 1 190 ? -6.949 14.515 24.620 1.00 76.00 190 ARG A O 1
ATOM 1541 N N . LYS A 1 191 ? -6.233 12.855 25.930 1.00 64.81 191 LYS A N 1
ATOM 1542 C CA . LYS A 1 191 ? -6.280 13.670 27.149 1.00 64.81 191 LYS A CA 1
ATOM 1543 C C . LYS A 1 191 ? -4.963 14.421 27.308 1.00 64.81 191 LYS A C 1
ATOM 1545 O O . LYS A 1 191 ? -3.896 13.813 27.225 1.00 64.81 191 LYS A O 1
ATOM 1550 N N . ASP A 1 192 ? -5.055 15.716 27.591 1.00 54.12 192 ASP A N 1
ATOM 1551 C CA . ASP A 1 192 ? -3.916 16.552 27.961 1.00 54.12 192 ASP A CA 1
ATOM 1552 C C . ASP A 1 192 ? -3.092 15.932 29.102 1.00 54.12 192 ASP A C 1
ATOM 1554 O O . ASP A 1 192 ? -3.622 15.565 30.154 1.00 54.12 192 ASP A O 1
ATOM 1558 N N . GLY A 1 193 ? -1.771 15.883 28.911 1.00 55.50 193 GLY A N 1
ATOM 1559 C CA . GLY A 1 193 ? -0.804 15.634 29.983 1.00 55.50 193 GLY A CA 1
ATOM 1560 C C . GLY A 1 193 ? -0.365 14.187 30.211 1.00 55.50 193 GLY A C 1
ATOM 1561 O O . GLY A 1 193 ? 0.449 13.969 31.109 1.00 55.50 193 GLY A O 1
ATOM 1562 N N . GLU A 1 194 ? -0.814 13.207 29.422 1.00 47.59 194 GLU A N 1
ATOM 1563 C CA . GLU A 1 194 ? -0.192 11.878 29.470 1.00 47.59 194 GLU A CA 1
ATOM 1564 C C . GLU A 1 194 ? 1.105 11.861 28.644 1.00 47.59 194 GLU A C 1
ATOM 1566 O O . GLU A 1 194 ? 1.080 12.151 27.441 1.00 47.59 194 GLU A O 1
ATOM 1571 N N . PRO A 1 195 ? 2.269 11.552 29.251 1.00 46.44 195 PRO A N 1
ATOM 1572 C CA . PRO A 1 195 ? 3.480 11.333 28.480 1.00 46.44 195 PRO A CA 1
ATOM 1573 C C . PRO A 1 195 ? 3.242 10.200 27.477 1.00 46.44 195 PRO A C 1
ATOM 1575 O O . PRO A 1 195 ? 2.591 9.206 27.781 1.00 46.44 195 PRO A O 1
ATOM 1578 N N . SER A 1 196 ? 3.839 10.328 26.291 1.00 47.47 196 SER A N 1
ATOM 1579 C CA . SER A 1 196 ? 3.858 9.326 25.213 1.00 47.47 196 SER A CA 1
ATOM 1580 C C . SER A 1 196 ? 4.583 8.014 25.591 1.00 47.47 196 SER A C 1
ATOM 1582 O O . SER A 1 196 ? 5.061 7.295 24.713 1.00 47.47 196 SER A O 1
ATOM 1584 N N . ALA A 1 197 ? 4.705 7.693 26.877 1.00 50.47 197 ALA A N 1
ATOM 1585 C CA . ALA A 1 197 ? 5.005 6.345 27.312 1.00 50.47 197 ALA A CA 1
ATOM 1586 C C . ALA A 1 197 ? 3.686 5.575 27.229 1.00 50.47 197 ALA A C 1
ATOM 1588 O O . ALA A 1 197 ? 2.794 5.764 28.053 1.00 50.47 197 ALA A O 1
ATOM 1589 N N . ALA A 1 198 ? 3.534 4.759 26.183 1.00 51.97 198 ALA A N 1
ATOM 1590 C CA . ALA A 1 198 ? 2.410 3.837 26.096 1.00 51.97 198 ALA A CA 1
ATOM 1591 C C . ALA A 1 198 ? 2.325 3.074 27.430 1.00 51.97 198 ALA A C 1
ATOM 1593 O O . ALA A 1 198 ? 3.343 2.505 27.835 1.00 51.97 198 ALA A O 1
ATOM 1594 N N . PRO A 1 199 ? 1.170 3.061 28.122 1.00 55.28 199 PRO A N 1
ATOM 1595 C CA . PRO A 1 199 ? 1.021 2.257 29.322 1.00 55.28 199 PRO A CA 1
ATOM 1596 C C . PRO A 1 199 ? 1.458 0.837 28.992 1.00 55.28 199 PRO A C 1
ATOM 1598 O O . PRO A 1 199 ? 1.067 0.318 27.935 1.00 55.28 199 PRO A O 1
ATOM 1601 N N . ALA A 1 200 ? 2.277 0.241 29.862 1.00 61.25 200 ALA A N 1
ATOM 1602 C CA . ALA A 1 200 ? 2.739 -1.130 29.725 1.00 61.25 200 ALA A CA 1
ATOM 1603 C C . ALA A 1 200 ? 1.542 -2.002 29.334 1.00 61.25 200 ALA A C 1
ATOM 1605 O O . ALA A 1 200 ? 0.615 -2.217 30.118 1.00 61.25 200 ALA A O 1
ATOM 1606 N N . SER A 1 201 ? 1.519 -2.434 28.077 1.00 72.62 201 SER A N 1
ATOM 1607 C CA . SER A 1 201 ? 0.483 -3.305 27.534 1.00 72.62 201 SER A CA 1
ATOM 1608 C C . SER A 1 201 ? 1.155 -4.640 27.267 1.00 72.62 201 SER A C 1
ATOM 1610 O O . SER A 1 201 ? 1.451 -4.959 26.112 1.00 72.62 201 SER A O 1
ATOM 1612 N N . PRO A 1 202 ? 1.503 -5.381 28.337 1.00 79.06 202 PRO A N 1
ATOM 1613 C CA . PRO A 1 202 ? 2.381 -6.530 28.240 1.00 79.06 202 PRO A CA 1
ATOM 1614 C C . PRO A 1 202 ? 1.707 -7.698 27.528 1.00 79.06 202 PRO A C 1
ATOM 1616 O O . PRO A 1 202 ? 2.382 -8.684 27.261 1.00 79.06 202 PRO A O 1
ATOM 1619 N N . PHE A 1 203 ? 0.408 -7.619 27.226 1.00 85.38 203 PHE A N 1
ATOM 1620 C CA . PHE A 1 203 ? -0.327 -8.666 26.534 1.00 85.38 203 PHE A CA 1
ATOM 1621 C C . PHE A 1 203 ? -0.791 -8.203 25.154 1.00 85.38 203 PHE A C 1
ATOM 1623 O O . PHE A 1 203 ? -1.411 -7.148 25.012 1.00 85.38 203 PHE A O 1
ATOM 1630 N N . VAL A 1 204 ? -0.547 -9.036 24.145 1.00 90.00 204 VAL A N 1
ATOM 1631 C CA . VAL A 1 204 ? -1.140 -8.918 22.809 1.00 90.00 204 VAL A CA 1
ATOM 1632 C C . VAL A 1 204 ? -2.106 -10.077 22.614 1.00 90.00 204 VAL A C 1
ATOM 1634 O O . VAL A 1 204 ? -1.704 -11.237 22.625 1.00 90.00 204 VAL A O 1
ATOM 1637 N N . LEU A 1 205 ? -3.382 -9.763 22.413 1.00 89.31 205 LEU A N 1
ATOM 1638 C CA . LEU A 1 205 ? -4.419 -10.726 22.055 1.00 89.31 205 LEU A CA 1
ATOM 1639 C C . LEU A 1 205 ? -4.566 -10.748 20.533 1.00 89.31 205 LEU A C 1
ATOM 1641 O O . LEU A 1 205 ? -4.916 -9.725 19.945 1.00 89.31 205 LEU A O 1
ATOM 1645 N N . LYS A 1 206 ? -4.311 -11.885 19.885 1.00 89.00 206 LYS A N 1
ATOM 1646 C CA . LYS A 1 206 ? -4.603 -12.080 18.456 1.00 89.00 206 LYS A CA 1
ATOM 1647 C C . LYS A 1 206 ? -6.075 -12.437 18.290 1.00 89.00 206 LYS A C 1
ATOM 1649 O O . LYS A 1 206 ? -6.594 -13.279 19.023 1.00 89.00 206 LYS A O 1
ATOM 1654 N N . LEU A 1 207 ? -6.738 -11.800 17.335 1.00 86.56 207 LEU A N 1
ATOM 1655 C CA . LEU A 1 207 ? -8.156 -11.968 17.036 1.00 86.56 207 LEU A CA 1
ATOM 1656 C C . LEU A 1 207 ? -8.343 -12.818 15.770 1.00 86.56 207 LEU A C 1
ATOM 1658 O O . LEU A 1 207 ? -7.463 -12.852 14.910 1.00 86.56 207 LEU A O 1
ATOM 1662 N N . ARG A 1 208 ? -9.503 -13.478 15.636 1.00 73.12 208 ARG A N 1
ATOM 1663 C CA . ARG A 1 208 ? -9.803 -14.428 14.537 1.00 73.12 208 ARG A CA 1
ATOM 1664 C C . ARG A 1 208 ? -9.540 -13.905 13.121 1.00 73.12 208 ARG A C 1
ATOM 1666 O O . ARG A 1 208 ? -9.136 -14.693 12.274 1.00 73.12 208 ARG A O 1
ATOM 1673 N N . ASP A 1 209 ? -9.701 -12.607 12.887 1.00 72.06 209 ASP A N 1
ATOM 1674 C CA . ASP A 1 209 ? -9.561 -11.994 11.559 1.00 72.06 209 ASP A CA 1
ATOM 1675 C C . ASP A 1 209 ? -8.201 -11.298 11.358 1.00 72.06 209 ASP A C 1
ATOM 1677 O O . ASP A 1 209 ? -8.076 -10.316 10.629 1.00 72.06 209 ASP A O 1
ATOM 1681 N N . ASN A 1 210 ? -7.150 -11.818 12.004 1.00 64.81 210 ASN A N 1
ATOM 1682 C CA . ASN A 1 210 ? -5.792 -11.253 12.044 1.00 64.81 210 ASN A CA 1
ATOM 1683 C C . ASN A 1 210 ? -5.682 -9.892 12.755 1.00 64.81 210 ASN A C 1
ATOM 1685 O O . ASN A 1 210 ? -4.643 -9.236 12.675 1.00 64.81 210 ASN A O 1
ATOM 1689 N N . GLY A 1 211 ? -6.733 -9.464 13.458 1.00 74.50 211 GLY A N 1
ATOM 1690 C CA . GLY A 1 211 ? -6.666 -8.312 14.351 1.00 74.50 211 GLY A CA 1
ATOM 1691 C C . GLY A 1 211 ? -5.753 -8.594 15.544 1.00 74.50 211 GLY A C 1
ATOM 1692 O O . GLY A 1 211 ? -5.529 -9.744 15.921 1.00 74.50 211 GLY A O 1
ATOM 1693 N N . SER A 1 212 ? -5.231 -7.547 16.173 1.00 85.12 212 SER A N 1
ATOM 1694 C CA . SER A 1 212 ? -4.479 -7.687 17.419 1.00 85.12 212 SER A CA 1
ATOM 1695 C C . SER A 1 212 ? -4.826 -6.570 18.384 1.00 85.12 212 SER A C 1
ATOM 1697 O O . SER A 1 212 ? -4.940 -5.420 17.965 1.00 85.12 212 SER A O 1
ATOM 1699 N N . LEU A 1 213 ? -4.934 -6.900 19.665 1.00 84.88 213 LEU A N 1
ATOM 1700 C CA . LEU A 1 213 ? -5.291 -5.960 20.715 1.00 84.88 213 LEU A CA 1
ATOM 1701 C C . LEU A 1 213 ? -4.233 -5.968 21.813 1.00 84.88 213 LEU A C 1
ATOM 1703 O O . LEU A 1 213 ? -3.985 -7.003 22.431 1.00 84.88 213 LEU A O 1
ATOM 1707 N N . ARG A 1 214 ? -3.613 -4.813 22.055 1.00 86.31 214 ARG A N 1
ATOM 1708 C CA . ARG A 1 214 ? -2.691 -4.618 23.177 1.00 86.31 214 ARG A CA 1
ATOM 1709 C C . ARG A 1 214 ? -3.484 -4.239 24.416 1.00 86.31 214 ARG A C 1
ATOM 1711 O O . ARG A 1 214 ? -4.242 -3.275 24.387 1.00 86.31 214 ARG A O 1
ATOM 1718 N N . VAL A 1 215 ? -3.327 -5.006 25.486 1.00 87.75 215 VAL A N 1
ATOM 1719 C CA . VAL A 1 215 ? -4.079 -4.815 26.731 1.00 87.75 215 VAL A CA 1
ATOM 1720 C C . VAL A 1 215 ? -3.137 -4.824 27.928 1.00 87.75 215 VAL A C 1
ATOM 1722 O O . VAL A 1 215 ? -2.127 -5.533 27.941 1.00 87.75 215 VAL A O 1
ATOM 1725 N N . GLY A 1 216 ? -3.475 -4.030 28.942 1.00 85.38 216 GLY A N 1
ATOM 1726 C CA . GLY A 1 216 ? -2.754 -3.997 30.215 1.00 85.38 216 GLY A CA 1
ATOM 1727 C C . GLY A 1 216 ? -2.992 -5.268 31.030 1.00 85.38 216 GLY A C 1
ATOM 1728 O O . GLY A 1 216 ? -2.093 -5.790 31.683 1.00 85.38 216 GLY A O 1
ATOM 1729 N N . SER A 1 217 ? -4.209 -5.810 30.955 1.00 87.44 217 SER A N 1
ATOM 1730 C CA . SER A 1 217 ? -4.575 -7.077 31.585 1.00 87.44 217 SER A CA 1
ATOM 1731 C C . SER A 1 217 ? -5.722 -7.752 30.838 1.00 87.44 217 SER A C 1
ATOM 1733 O O . SER A 1 217 ? -6.471 -7.098 30.111 1.00 87.44 217 SER A O 1
ATOM 1735 N N . CYS A 1 218 ? -5.866 -9.065 31.012 1.00 90.94 218 CYS A N 1
ATOM 1736 C CA . CYS A 1 218 ? -7.034 -9.799 30.543 1.00 90.94 218 CYS A CA 1
ATOM 1737 C C . CYS A 1 218 ? -7.354 -10.995 31.445 1.00 90.94 218 CYS A C 1
ATOM 1739 O O . CYS A 1 218 ? -6.483 -11.551 32.117 1.00 90.94 218 CYS A O 1
ATOM 1741 N N . ARG A 1 219 ? -8.624 -11.395 31.458 1.00 91.38 219 ARG A N 1
ATOM 1742 C CA . ARG A 1 219 ? -9.140 -12.564 32.161 1.00 91.38 219 ARG A CA 1
ATOM 1743 C C . ARG A 1 219 ? -10.060 -13.341 31.233 1.00 91.38 219 ARG A C 1
ATOM 1745 O O . ARG A 1 219 ? -11.015 -12.793 30.693 1.00 91.38 219 ARG A O 1
ATOM 1752 N N . PHE A 1 220 ? -9.800 -14.638 31.116 1.00 91.38 220 PHE A N 1
ATOM 1753 C CA . PHE A 1 220 ? -10.647 -15.576 30.387 1.00 91.38 220 PHE A CA 1
ATOM 1754 C C . PHE A 1 220 ? -11.537 -16.315 31.387 1.00 91.38 220 PHE A C 1
ATOM 1756 O O . PHE A 1 220 ? -11.036 -16.997 32.283 1.00 91.38 220 PHE A O 1
ATOM 1763 N N . ALA A 1 221 ? -12.852 -16.162 31.263 1.00 88.88 221 ALA A N 1
ATOM 1764 C CA . ALA A 1 221 ? -13.826 -16.839 32.114 1.00 88.88 221 ALA A CA 1
ATOM 1765 C C . ALA A 1 221 ? -15.136 -17.052 31.352 1.00 88.88 221 ALA A C 1
ATOM 1767 O O . ALA A 1 221 ? -15.551 -16.191 30.583 1.00 88.88 221 ALA A O 1
ATOM 1768 N N . ASP A 1 222 ? -15.783 -18.201 31.553 1.00 87.69 222 ASP A N 1
ATOM 1769 C CA . ASP A 1 222 ? -17.143 -18.479 31.064 1.00 87.69 222 ASP A CA 1
ATOM 1770 C C . ASP A 1 222 ? -17.359 -18.201 29.562 1.00 87.69 222 ASP A C 1
ATOM 1772 O O . ASP A 1 222 ? -18.385 -17.665 29.140 1.00 87.69 222 ASP A O 1
ATOM 1776 N N . GLY A 1 223 ? -16.364 -18.537 28.732 1.00 87.31 223 GLY A N 1
ATOM 1777 C CA . GLY A 1 223 ? -16.424 -18.302 27.287 1.00 87.31 223 GLY A CA 1
ATOM 1778 C C . GLY A 1 223 ? -16.391 -16.820 26.902 1.00 87.31 223 GLY A C 1
ATOM 1779 O O . GLY A 1 223 ? -16.873 -16.457 25.829 1.00 87.31 223 GLY A O 1
ATOM 1780 N N . ARG A 1 224 ? -15.837 -15.962 27.762 1.00 91.44 224 ARG A N 1
ATOM 1781 C CA . ARG A 1 224 ? -15.651 -14.520 27.568 1.00 91.44 224 ARG A CA 1
ATOM 1782 C C . ARG A 1 224 ? -14.223 -14.113 27.906 1.00 91.44 224 ARG A C 1
ATOM 1784 O O . ARG A 1 224 ? -13.522 -14.812 28.641 1.00 91.44 224 ARG A O 1
ATOM 1791 N N . VAL A 1 225 ? -13.822 -12.971 27.364 1.00 92.44 225 VAL A N 1
ATOM 1792 C CA . VAL A 1 225 ? -12.607 -12.265 27.757 1.00 92.44 225 VAL A CA 1
ATOM 1793 C C . VAL A 1 225 ? -13.015 -10.904 28.294 1.00 92.44 225 VAL A C 1
ATOM 1795 O O . VAL A 1 225 ? -13.708 -10.153 27.608 1.00 92.44 225 VAL A O 1
ATOM 1798 N N . ASP A 1 226 ? -12.592 -10.608 29.515 1.00 92.00 226 ASP A N 1
ATOM 1799 C CA . ASP A 1 226 ? -12.587 -9.264 30.083 1.00 92.00 226 ASP A CA 1
ATOM 1800 C C . ASP A 1 226 ? -11.154 -8.735 29.973 1.00 92.00 226 ASP A C 1
ATOM 1802 O O . ASP A 1 226 ? -10.230 -9.401 30.442 1.00 92.00 226 ASP A O 1
ATOM 1806 N N . ALA A 1 227 ? -10.938 -7.585 29.342 1.00 90.81 227 ALA A N 1
ATOM 1807 C CA . ALA A 1 227 ? -9.610 -7.001 29.186 1.00 90.81 227 ALA A CA 1
ATOM 1808 C C . ALA A 1 227 ? -9.606 -5.504 29.500 1.00 90.81 227 ALA A C 1
ATOM 1810 O O . ALA A 1 227 ? -10.613 -4.829 29.323 1.00 90.81 227 ALA A O 1
ATOM 1811 N N . GLU A 1 228 ? -8.464 -4.996 29.952 1.00 89.25 228 GLU A N 1
ATOM 1812 C CA . GLU A 1 228 ? -8.262 -3.573 30.231 1.00 89.25 228 GLU A CA 1
ATOM 1813 C C . GLU A 1 228 ? -7.402 -2.965 29.119 1.00 89.25 228 GLU A C 1
ATOM 1815 O O . GLU A 1 228 ? -6.208 -3.265 29.014 1.00 89.25 228 GLU A O 1
ATOM 1820 N N . HIS A 1 229 ? -8.007 -2.147 28.258 1.00 85.00 229 HIS A N 1
ATOM 1821 C CA . HIS A 1 229 ? -7.308 -1.471 27.168 1.00 85.00 229 HIS A CA 1
ATOM 1822 C C . HIS A 1 229 ? -6.827 -0.086 27.623 1.00 85.00 229 HIS A C 1
ATOM 1824 O O . HIS A 1 229 ? -7.634 0.681 28.146 1.00 85.00 229 HIS A O 1
ATOM 1830 N N . PRO A 1 230 ? -5.564 0.298 27.365 1.00 69.81 230 PRO A N 1
ATOM 1831 C CA . PRO A 1 230 ? -4.990 1.551 27.869 1.00 69.81 230 PRO A CA 1
ATOM 1832 C C . PRO A 1 230 ? -5.774 2.808 27.468 1.00 69.81 230 PRO A C 1
ATOM 1834 O O . PRO A 1 230 ? -5.815 3.767 28.225 1.00 69.81 230 PRO A O 1
ATOM 1837 N N . LEU A 1 231 ? -6.416 2.797 26.294 1.00 70.25 231 LEU A N 1
ATOM 1838 C CA . LEU A 1 231 ? -7.194 3.940 25.796 1.00 70.25 231 LEU A CA 1
ATOM 1839 C C . LEU A 1 231 ? -8.707 3.789 25.975 1.00 70.25 231 LEU A C 1
ATOM 1841 O O . LEU A 1 231 ? -9.411 4.783 26.101 1.00 70.25 231 LEU A O 1
ATOM 1845 N N . LEU A 1 232 ? -9.218 2.557 25.942 1.00 75.38 232 LEU A N 1
ATOM 1846 C CA . LEU A 1 232 ? -10.667 2.306 25.904 1.00 75.38 232 LEU A CA 1
ATOM 1847 C C . LEU A 1 232 ? -11.210 1.915 27.284 1.00 75.38 232 LEU A C 1
ATOM 1849 O O . LEU A 1 232 ? -12.422 1.830 27.465 1.00 75.38 232 LEU A O 1
ATOM 1853 N N . GLY A 1 233 ? -10.321 1.678 28.251 1.00 78.81 233 GLY A N 1
ATOM 1854 C CA . GLY A 1 233 ? -10.666 1.133 29.553 1.00 78.81 233 GLY A CA 1
ATOM 1855 C C . GLY A 1 233 ? -11.151 -0.320 29.449 1.00 78.81 233 GLY A C 1
ATOM 1856 O O . GLY A 1 233 ? -10.665 -1.076 28.595 1.00 78.81 233 GLY A O 1
ATOM 1857 N N . PRO A 1 234 ? -12.098 -0.737 30.304 1.00 85.50 234 PRO A N 1
ATOM 1858 C CA . PRO A 1 234 ? -12.559 -2.114 30.361 1.00 85.50 234 PRO A CA 1
ATOM 1859 C C . PRO A 1 234 ? -13.373 -2.476 29.119 1.00 85.50 234 PRO A C 1
ATOM 1861 O O . PRO A 1 234 ? -14.390 -1.858 28.801 1.00 85.50 234 PRO A O 1
ATOM 1864 N N . ILE A 1 235 ? -12.962 -3.547 28.455 1.00 88.75 235 ILE A N 1
ATOM 1865 C CA . ILE A 1 235 ? -13.595 -4.092 27.257 1.00 88.75 235 ILE A CA 1
ATOM 1866 C C . ILE A 1 235 ? -13.930 -5.571 27.460 1.00 88.75 235 ILE A C 1
ATOM 1868 O O . ILE A 1 235 ? -13.236 -6.303 28.169 1.00 88.75 235 ILE A O 1
ATOM 1872 N N . ARG A 1 236 ? -15.013 -6.028 26.825 1.00 89.62 236 ARG A N 1
ATOM 1873 C CA . ARG A 1 236 ? -15.485 -7.413 26.917 1.00 89.62 236 ARG A CA 1
ATOM 1874 C C . ARG A 1 236 ? -15.841 -7.956 25.545 1.00 89.62 236 ARG A C 1
ATOM 1876 O O . ARG A 1 236 ? -16.592 -7.327 24.808 1.00 89.62 236 ARG A O 1
ATOM 1883 N N . PHE A 1 237 ? -15.377 -9.162 25.244 1.00 87.25 237 PHE A N 1
ATOM 1884 C CA . PHE A 1 237 ? -15.710 -9.859 24.002 1.00 87.25 237 PHE A CA 1
ATOM 1885 C C . PHE A 1 237 ? -15.845 -11.368 24.220 1.00 87.25 237 PHE A C 1
ATOM 1887 O O . PHE A 1 237 ? -15.537 -11.910 25.286 1.00 87.25 237 PHE A O 1
ATOM 1894 N N . ALA A 1 238 ? -16.384 -12.057 23.214 1.00 87.25 238 ALA A N 1
ATOM 1895 C CA . ALA A 1 238 ? -16.533 -13.504 23.250 1.00 87.25 238 ALA A CA 1
ATOM 1896 C C . ALA A 1 238 ? -15.157 -14.175 23.371 1.00 87.25 238 ALA A C 1
ATOM 1898 O O . ALA A 1 238 ? -14.222 -13.812 22.668 1.00 87.25 238 ALA A O 1
ATOM 1899 N N . GLY A 1 239 ? -15.049 -15.204 24.211 1.00 83.00 239 GLY A N 1
ATOM 1900 C CA . GLY A 1 239 ? -13.820 -15.975 24.428 1.00 83.00 239 GLY A CA 1
ATOM 1901 C C . GLY A 1 239 ? -13.268 -16.557 23.134 1.00 83.00 239 GLY A C 1
ATOM 1902 O O . GLY A 1 239 ? -12.065 -16.580 22.915 1.00 83.00 239 GLY A O 1
ATOM 1903 N N . GLY A 1 240 ? -14.171 -16.944 22.233 1.00 84.62 240 GLY A N 1
ATOM 1904 C CA . GLY A 1 240 ? -13.803 -17.413 20.911 1.00 84.62 240 GLY A CA 1
ATOM 1905 C C . GLY A 1 240 ? -13.111 -16.364 20.036 1.00 84.62 240 GLY A C 1
ATOM 1906 O O . GLY A 1 240 ? -12.396 -16.763 19.129 1.00 84.62 240 GLY A O 1
ATOM 1907 N N . ALA A 1 241 ? -13.300 -15.064 20.276 1.00 84.81 241 ALA A N 1
ATOM 1908 C CA . ALA A 1 241 ? -12.731 -14.010 19.436 1.00 84.81 241 ALA A CA 1
ATOM 1909 C C . ALA A 1 241 ? -11.196 -13.966 19.486 1.00 84.81 241 ALA A C 1
ATOM 1911 O O . ALA A 1 241 ? -10.594 -13.493 18.527 1.00 84.81 241 ALA A O 1
ATOM 1912 N N . VAL A 1 242 ? -10.578 -14.490 20.552 1.00 88.62 242 VAL A N 1
ATOM 1913 C CA . VAL A 1 242 ? -9.119 -14.572 20.706 1.00 88.62 242 VAL A CA 1
ATOM 1914 C C . VAL A 1 242 ? -8.619 -15.927 20.240 1.00 88.62 242 VAL A C 1
ATOM 1916 O O . VAL A 1 242 ? -9.106 -16.966 20.685 1.00 88.62 242 VAL A O 1
ATOM 1919 N N . THR A 1 243 ? -7.625 -15.914 19.364 1.00 88.00 243 THR A N 1
ATOM 1920 C CA . THR A 1 243 ? -6.960 -17.120 18.862 1.00 88.00 243 THR A CA 1
ATOM 1921 C C . THR A 1 243 ? -5.652 -17.402 19.584 1.00 88.00 243 THR A C 1
ATOM 1923 O O . TH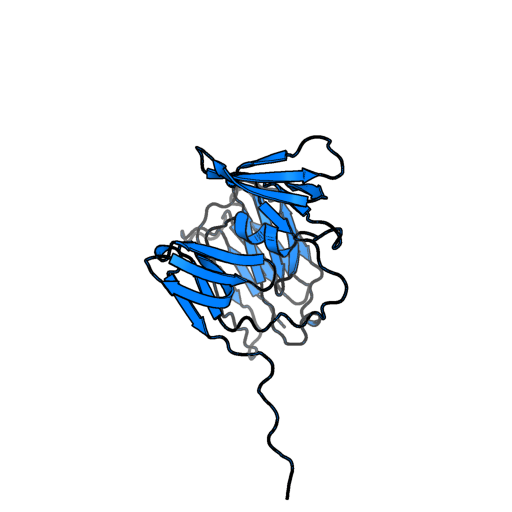R A 1 243 ? -5.270 -18.561 19.715 1.00 88.00 243 THR A O 1
ATOM 1926 N N . GLU A 1 244 ? -4.976 -16.361 20.066 1.00 87.56 244 GLU A N 1
ATOM 1927 C CA . GLU A 1 244 ? -3.669 -16.460 20.712 1.00 87.56 244 GLU A CA 1
ATOM 1928 C C . GLU A 1 244 ? -3.444 -15.281 21.669 1.00 87.56 244 GLU A C 1
ATOM 1930 O O . GLU A 1 244 ? -4.003 -14.199 21.482 1.00 87.56 244 GLU A O 1
ATOM 1935 N N . MET A 1 245 ? -2.624 -15.496 22.699 1.00 87.50 245 MET A N 1
ATOM 1936 C CA . MET A 1 245 ? -2.163 -14.457 23.616 1.00 87.50 245 MET A CA 1
ATOM 1937 C C . MET A 1 245 ? -0.641 -14.519 23.729 1.00 87.50 245 MET A C 1
ATOM 1939 O O . MET A 1 245 ? -0.086 -15.555 24.089 1.00 87.50 245 MET A O 1
ATOM 1943 N N . GLU A 1 246 ? 0.011 -13.387 23.491 1.00 88.38 246 GLU A N 1
ATOM 1944 C CA . GLU A 1 246 ? 1.455 -13.210 23.633 1.00 88.38 246 GLU A CA 1
ATOM 1945 C C . GLU A 1 246 ? 1.749 -12.288 24.822 1.00 88.38 246 GLU A C 1
ATOM 1947 O O . GLU A 1 246 ? 1.066 -11.279 25.011 1.00 88.38 246 GLU A O 1
ATOM 1952 N N . TRP A 1 247 ? 2.784 -12.611 25.604 1.00 83.31 247 TRP A N 1
ATOM 1953 C CA . TRP A 1 247 ? 3.366 -11.684 26.574 1.00 83.31 247 TRP A CA 1
ATOM 1954 C C . TRP A 1 247 ? 4.590 -11.012 25.951 1.00 83.31 247 TRP A C 1
ATOM 1956 O O . TRP A 1 247 ? 5.530 -11.698 25.557 1.00 83.31 247 TRP A O 1
ATOM 1966 N N . VAL A 1 248 ? 4.572 -9.686 25.850 1.00 78.00 248 VAL A N 1
ATOM 1967 C CA . VAL A 1 248 ? 5.605 -8.890 25.164 1.00 78.00 248 VAL A CA 1
ATOM 1968 C C . VAL A 1 248 ? 6.547 -8.151 26.119 1.00 78.00 248 VAL A C 1
ATOM 1970 O O . VAL A 1 248 ? 7.499 -7.530 25.657 1.00 78.00 248 VAL A O 1
ATOM 1973 N N . GLY A 1 249 ? 6.332 -8.265 27.436 1.00 60.75 249 GLY A N 1
ATOM 1974 C CA . GLY A 1 249 ? 7.156 -7.610 28.457 1.00 60.75 249 GLY A CA 1
ATOM 1975 C C . GLY A 1 249 ? 7.039 -6.080 28.467 1.00 60.75 249 GLY A C 1
ATOM 1976 O O . GLY A 1 249 ? 6.364 -5.485 27.628 1.00 60.75 249 GLY A O 1
ATOM 1977 N N . ASP A 1 250 ? 7.671 -5.449 29.458 1.00 58.06 250 ASP A N 1
ATOM 1978 C CA . ASP A 1 250 ? 7.766 -3.989 29.560 1.00 58.06 250 ASP A CA 1
ATOM 1979 C C . ASP A 1 250 ? 8.972 -3.483 28.739 1.00 58.06 250 ASP A C 1
ATOM 1981 O O . ASP A 1 250 ? 10.046 -4.085 28.845 1.00 58.06 250 ASP A O 1
ATOM 1985 N N . PRO A 1 251 ? 8.870 -2.397 27.946 1.00 47.25 251 PRO A N 1
ATOM 1986 C CA . PRO A 1 251 ? 10.000 -1.884 27.164 1.00 47.25 251 PRO A CA 1
ATOM 1987 C C . PRO A 1 251 ? 11.184 -1.320 27.980 1.00 47.25 251 PRO A C 1
ATOM 1989 O O . PRO A 1 251 ? 12.184 -0.946 27.376 1.00 47.25 251 PRO A O 1
ATOM 1992 N N . GLU A 1 252 ? 11.123 -1.260 29.317 1.00 47.28 252 GLU A N 1
ATOM 1993 C CA . GLU A 1 252 ? 12.138 -0.604 30.170 1.00 47.28 252 GLU A CA 1
ATOM 1994 C C . GLU A 1 252 ? 12.691 -1.484 31.311 1.00 47.28 252 GLU A C 1
ATOM 1996 O O . GLU A 1 252 ? 12.827 -1.047 32.451 1.00 47.28 252 GLU A O 1
ATOM 2001 N N . SER A 1 253 ? 13.073 -2.735 31.041 1.00 40.78 253 SER A N 1
ATOM 2002 C CA . SER A 1 253 ? 13.80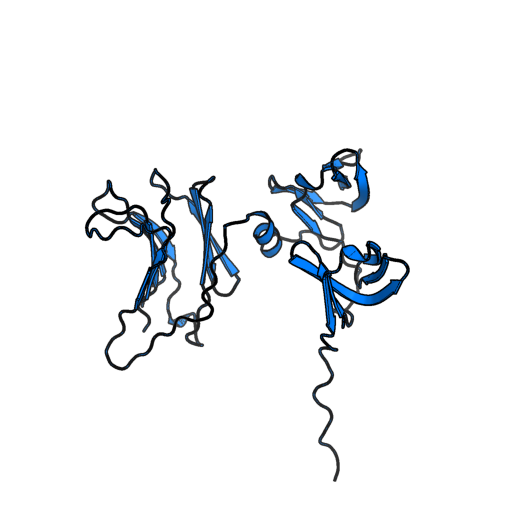4 -3.538 32.042 1.00 40.78 253 SER A CA 1
ATOM 2003 C C . SER A 1 253 ? 15.091 -4.176 31.519 1.00 40.78 253 SER A C 1
ATOM 2005 O O . SER A 1 253 ? 15.389 -5.331 31.831 1.00 40.78 253 SER A O 1
ATOM 2007 N N . VAL A 1 254 ? 15.877 -3.428 30.737 1.00 43.72 254 VAL A N 1
ATOM 2008 C CA . VAL A 1 254 ? 17.273 -3.776 30.427 1.00 43.72 254 VAL A CA 1
ATOM 2009 C C . VAL A 1 254 ? 18.159 -2.538 30.585 1.00 43.72 254 VAL A C 1
ATOM 2011 O O . VAL A 1 254 ? 18.437 -1.857 29.613 1.00 43.72 254 VAL A O 1
ATOM 2014 N N . GLU A 1 255 ? 18.547 -2.232 31.826 1.00 38.84 255 GLU A N 1
ATOM 2015 C CA . GLU A 1 255 ? 19.918 -1.880 32.254 1.00 38.84 255 GLU A CA 1
ATOM 2016 C C . GLU A 1 255 ? 19.906 -1.289 33.674 1.00 38.84 255 GLU A C 1
ATOM 2018 O O . GLU A 1 255 ? 19.928 -0.086 33.885 1.00 38.84 255 GLU A O 1
ATOM 2023 N N . GLU A 1 256 ? 19.954 -2.160 34.681 1.00 40.72 256 GLU A N 1
ATOM 2024 C CA . GLU A 1 256 ? 20.644 -1.842 35.934 1.00 40.72 256 GLU A CA 1
ATOM 2025 C C . GLU A 1 256 ? 21.396 -3.093 36.393 1.00 40.72 256 GLU A C 1
ATOM 2027 O O . GLU A 1 256 ? 20.913 -3.893 37.191 1.00 40.72 256 GLU A O 1
ATOM 2032 N N . LYS A 1 257 ? 22.598 -3.296 35.843 1.00 36.59 257 LYS A N 1
ATOM 2033 C CA . LYS A 1 257 ? 23.661 -4.068 36.501 1.00 36.59 257 LYS A CA 1
ATOM 2034 C C . LYS A 1 257 ? 25.018 -3.488 36.131 1.00 36.59 257 LYS A C 1
ATOM 2036 O O . LYS A 1 257 ? 25.501 -3.705 35.026 1.00 36.59 257 LYS A O 1
ATOM 2041 N N . GLY A 1 258 ? 25.647 -2.810 37.089 1.00 34.12 258 GLY A N 1
ATOM 2042 C CA . GLY A 1 258 ? 27.064 -2.467 36.986 1.00 34.12 258 GLY A CA 1
ATOM 2043 C C . GLY A 1 258 ? 27.573 -1.361 37.907 1.00 34.12 258 GLY A C 1
ATOM 2044 O O . GLY A 1 258 ? 28.440 -0.608 37.483 1.00 34.12 258 GLY A O 1
ATOM 2045 N N . GLY A 1 259 ? 27.057 -1.234 39.132 1.00 34.56 259 GLY A N 1
ATOM 2046 C CA . GLY A 1 259 ? 27.656 -0.393 40.171 1.00 34.56 259 GLY A CA 1
ATOM 2047 C C . GLY A 1 259 ? 28.055 -1.230 41.387 1.00 34.56 259 GLY A C 1
ATOM 2048 O O . GLY A 1 259 ? 27.242 -2.026 41.850 1.00 34.56 259 GLY A O 1
ATOM 2049 N N . SER A 1 260 ? 29.267 -0.979 41.902 1.00 37.47 260 SER A N 1
ATOM 2050 C CA . SER A 1 260 ? 29.962 -1.562 43.076 1.00 37.47 260 SER A CA 1
ATOM 2051 C C . SER A 1 260 ? 30.550 -2.973 42.870 1.00 37.47 260 SER A C 1
ATOM 2053 O O . SER A 1 260 ? 29.868 -3.849 42.352 1.00 37.47 260 SER A O 1
ATOM 2055 N N . GLU A 1 261 ? 31.816 -3.270 43.183 1.00 36.62 261 GLU A N 1
ATOM 2056 C CA . GLU A 1 261 ? 32.893 -2.598 43.947 1.00 36.62 261 GLU A CA 1
ATOM 2057 C C . GLU A 1 261 ? 34.233 -2.618 43.190 1.00 36.62 261 GLU A C 1
ATOM 2059 O O . GLU A 1 261 ? 34.466 -3.573 42.412 1.00 36.62 261 GLU A O 1
#

Sequence (261 aa):
LPNVRVWFADSRDGGDESRDRYLLQFNRAGMELKRESSEGRHPVPIAVLNRTPDLYPERRLEVEIAVDRKTSRIHLFLNGEPEGTFEDPVTPVPAGGVVRFECNTSRGQTQEIHQIEIYQFDDSRRRHRSEDRGDPESDSLISRDDDRWGGRLIEIAGGSDGAVFRFKSDFQENPLELPEEDVSTVFFARKDGEPSAAPASPFVLKLRDNGSLRVGSCRFADGRVDAEHPLLGPIRFAGGAVTEMEWVGDPESVEEKGGSE

Foldseek 3Di:
DWWKKKKFLWAPDDDDQATFIWIWTQDQQGIWIWTTGRVDRDTHTQDGDNHGQVVPVVSDKDWDWDADQVQQWIWIDIPLHTPDITHDPDPDHRNHGDMDMDTDDDPPDDDDDDPDDDDDDDPLVPCVRPDDCPDLQFKKWAWPVRDIFTHHFPDFDADPVATWTFGDGPPDPGTDTHHPNGTRDMGGHDDPDDPPQQPCQQKWFQFPVRDIARFVDWDDDDQKIWTQHSPPGTDIDGNNRTPDMGGNDHPPDPDDDDDDD